Protein AF-S8FF23-F1 (afdb_monomer)

Secondary structure (DSSP, 8-state):
---------------------------PPPEEEEEEEEEEETTEEEEEETT-TT-EEEESS--GGGTT-SEEEEEEE--TT--TTSSEEEEEE-TT-EEPPEEPB-S----GGGEE--EEEE--EEETTEEE-SEEEEGGGEEEEEEEE--S---EEEEEEEEEETTEEEEEEEEES--S----S-EEEEEETTHHHHTTSS-GGG---BTTEEEEEEEEEE--TT-S--EEEEEEEEEE----

Sequence (244 aa):
MRKMNFLMFTAVLAAAFVFTSCLKSDNSPSEYVSLVTVEHGMMGVMFIPDESPKQVLIPTNATSTFDAAKRALIYYTIPEGQDVKATQIKIALTANSGVLKMSEISNRKDTIADYTNAFSGFVNYNVGFFQFPAVNVVRDYYLNVGYGYTADKVGKVAMIPDRISNDTIYLDLLLKKEGTSRSSGPILNCYDLRSMATNGLLDLSQLQPSHDSICVTVSMKVSEYGDSNVKLQSKTAKFHSLFR

Nearest PDB structures (foldseek):
  3nqi-assembly2_B  TM=7.091E-01  e=1.515E-11  Bacteroides fragilis NCTC 9343
  5bmt-assembly2_B  TM=6.182E-01  e=3.688E-07  Parabacteroides merdae ATCC 43184
  3qwn-assembly16_G  TM=5.596E-01  e=1.940E-04  Bacteroides caccae ATCC 43185
  7qo6-assembly1_H  TM=4.548E-01  e=3.607E+00  Saccharomyces cerevisiae

Solvent-accessible surface area (backbone atoms only — not comparable to full-atom values): 14327 Å² total; per-residue (Å²): 134,90,85,84,88,80,85,85,74,84,91,74,88,77,86,69,82,79,77,79,84,69,96,64,97,64,100,63,77,68,77,45,76,43,52,26,43,43,43,82,54,100,88,42,69,34,34,30,32,69,94,42,73,76,32,37,38,36,59,77,57,94,56,77,88,48,78,84,38,60,29,30,42,41,28,30,30,64,65,85,97,63,63,90,82,45,53,62,38,63,28,39,72,44,91,81,38,46,71,49,69,75,46,63,78,44,80,73,71,79,59,64,87,47,48,49,48,20,25,71,39,78,30,63,46,68,59,89,93,45,74,42,62,27,48,38,51,45,81,94,48,30,35,38,40,15,27,36,45,57,36,61,31,47,52,49,71,44,34,32,74,73,50,76,56,54,30,31,42,34,33,38,48,43,38,28,63,72,34,84,44,62,61,94,58,80,42,78,46,35,32,56,57,62,53,34,52,80,68,68,62,45,75,68,83,68,54,48,59,57,91,55,22,38,35,40,33,44,30,35,43,26,18,60,62,92,52,85,70,67,41,84,47,72,48,72,21,74,31,75,50,78,87,120

pLDDT: mean 78.22, std 18.81, range [26.39, 96.75]

Foldseek 3Di:
DDDDDDDPDDPDDDPDPPPPPPDDDDPDFDKDKFKWFWDQDPLGIWTQGQVHNQAIEAEPDDDVQCNPAGIKIWIWGFDPPDDPPDSYGYIHTDPPIHGADADDADADPPPVVQWDLFWQFQDFDDDPPDTHGQWEQGPQRKIKHKTFGQDQAFDGKYKYWDDDDAQETEIEIITGRHGRHHDPDIDIHIHRPVVCVVVVRDDCVPYHHDPQKHKYKYKGWHDHVPDPPTDIDIDIYMDNHPPD

Mean predicted aligned error: 10.69 Å

Structure (mmCIF, N/CA/C/O backbone):
data_AF-S8FF23-F1
#
_entry.id   AF-S8FF23-F1
#
loop_
_atom_site.group_PDB
_atom_site.id
_atom_site.type_symbol
_atom_site.label_atom_id
_atom_site.label_alt_id
_atom_site.label_comp_id
_atom_site.label_asym_id
_atom_site.label_entity_id
_atom_site.label_seq_id
_atom_site.pdbx_PDB_ins_code
_atom_site.Cartn_x
_atom_site.Cartn_y
_atom_site.Cartn_z
_atom_site.occupancy
_atom_site.B_iso_or_equiv
_atom_site.auth_seq_id
_atom_site.auth_comp_id
_atom_site.auth_asym_id
_atom_site.auth_atom_id
_atom_site.pdbx_PDB_model_num
ATOM 1 N N . MET A 1 1 ? 35.779 -13.201 44.637 1.00 41.88 1 MET A N 1
ATOM 2 C CA . MET A 1 1 ? 35.209 -12.300 43.611 1.00 41.88 1 MET A CA 1
ATOM 3 C C . MET A 1 1 ? 33.734 -12.664 43.430 1.00 41.88 1 MET A C 1
ATOM 5 O O . MET A 1 1 ? 33.441 -13.813 43.134 1.00 41.88 1 MET A O 1
ATOM 9 N N . ARG A 1 2 ? 32.830 -11.736 43.787 1.00 29.53 2 ARG A N 1
ATOM 10 C CA . ARG A 1 2 ? 31.347 -11.846 43.799 1.00 29.53 2 ARG A CA 1
ATOM 11 C C . ARG A 1 2 ? 30.814 -12.108 42.374 1.00 29.53 2 ARG A C 1
ATOM 13 O O . ARG A 1 2 ? 31.328 -11.503 41.448 1.00 29.53 2 ARG A O 1
ATOM 20 N N . LYS A 1 3 ? 29.979 -13.125 42.123 1.00 28.84 3 LYS A N 1
ATOM 21 C CA . LYS A 1 3 ? 28.496 -13.194 42.211 1.00 28.84 3 LYS A CA 1
ATOM 22 C C . LYS A 1 3 ? 27.705 -12.168 41.358 1.00 28.84 3 LYS A C 1
ATOM 24 O O . LYS A 1 3 ? 27.570 -11.025 41.769 1.00 28.84 3 LYS A O 1
ATOM 29 N N . MET A 1 4 ? 27.044 -12.720 40.325 1.00 26.39 4 MET A N 1
ATOM 30 C CA . MET A 1 4 ? 25.596 -12.648 40.007 1.00 26.39 4 MET A CA 1
ATOM 31 C C . MET A 1 4 ? 25.096 -11.766 38.834 1.00 26.39 4 MET A C 1
ATOM 33 O O . MET A 1 4 ? 25.135 -10.547 38.901 1.00 26.39 4 MET A O 1
ATOM 37 N N . ASN A 1 5 ? 24.562 -12.484 37.829 1.00 35.44 5 ASN A N 1
ATOM 38 C CA . ASN A 1 5 ? 23.383 -12.306 36.955 1.00 35.44 5 ASN A CA 1
ATOM 39 C C . ASN A 1 5 ? 22.999 -10.920 36.405 1.00 35.44 5 ASN A C 1
ATOM 41 O O . ASN A 1 5 ? 22.692 -10.031 37.187 1.00 35.44 5 ASN A O 1
ATOM 45 N N . PHE A 1 6 ? 22.729 -10.841 35.091 1.00 27.27 6 PHE A N 1
ATOM 46 C CA . PHE A 1 6 ? 21.484 -10.221 34.606 1.00 27.27 6 PHE A CA 1
ATOM 47 C C . PHE A 1 6 ? 21.104 -10.662 33.179 1.00 27.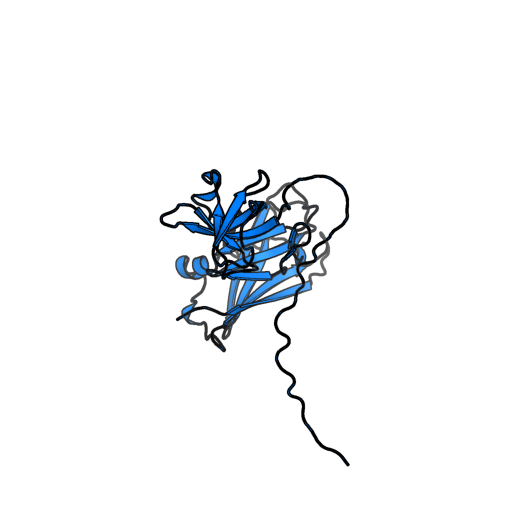27 6 PHE A C 1
ATOM 49 O O . PHE A 1 6 ? 21.896 -10.564 32.246 1.00 27.27 6 PHE A O 1
ATOM 56 N N . LEU A 1 7 ? 19.866 -11.148 33.041 1.00 33.34 7 LEU A N 1
ATOM 57 C CA . LEU A 1 7 ? 19.137 -11.308 31.784 1.00 33.34 7 LEU A CA 1
ATOM 58 C C . LEU A 1 7 ? 19.069 -9.968 31.040 1.00 33.34 7 LEU A C 1
ATOM 60 O O . LEU A 1 7 ? 18.628 -8.983 31.627 1.00 33.34 7 LEU A O 1
ATOM 64 N N . MET A 1 8 ? 19.372 -9.938 29.741 1.00 28.91 8 MET A N 1
ATOM 65 C CA . MET A 1 8 ? 18.933 -8.831 28.889 1.00 28.91 8 MET A CA 1
ATOM 66 C C . MET A 1 8 ? 17.651 -9.251 28.170 1.00 28.91 8 MET A C 1
ATOM 68 O O . MET A 1 8 ? 17.656 -9.866 27.107 1.00 28.91 8 MET A O 1
ATOM 72 N N . PHE A 1 9 ? 16.544 -8.975 28.855 1.00 30.09 9 PHE A N 1
ATOM 73 C CA . PHE A 1 9 ? 15.197 -8.953 28.309 1.00 30.09 9 PHE A CA 1
ATOM 74 C C . PHE A 1 9 ? 15.120 -8.013 27.092 1.00 30.09 9 PHE A C 1
ATOM 76 O O . PHE A 1 9 ? 15.678 -6.919 27.101 1.00 30.09 9 PHE A O 1
ATOM 83 N N . THR A 1 10 ? 14.391 -8.463 26.071 1.00 34.53 10 THR A N 1
ATOM 84 C CA . THR A 1 10 ? 13.516 -7.679 25.182 1.00 34.53 10 THR A CA 1
ATOM 85 C C . THR A 1 10 ? 13.547 -6.149 25.342 1.00 34.53 10 THR A C 1
ATOM 87 O O . THR A 1 10 ? 12.974 -5.614 26.288 1.00 34.53 10 THR A O 1
ATOM 90 N N . ALA A 1 11 ? 14.071 -5.446 24.337 1.00 31.70 11 ALA A N 1
ATOM 91 C CA . ALA A 1 11 ? 13.747 -4.044 24.063 1.00 31.70 11 ALA A CA 1
ATOM 92 C C . ALA A 1 11 ? 12.970 -3.958 22.738 1.00 31.70 11 ALA A C 1
ATOM 94 O O . ALA A 1 11 ? 13.441 -3.439 21.731 1.00 31.70 11 ALA A O 1
ATOM 95 N N . VAL A 1 12 ? 11.773 -4.544 22.743 1.00 38.81 12 VAL A N 1
ATOM 96 C CA . VAL A 1 12 ? 10.686 -4.187 21.827 1.00 38.81 12 VAL A CA 1
ATOM 97 C C . VAL A 1 12 ? 9.786 -3.233 22.611 1.00 38.81 12 VAL A C 1
ATOM 99 O O . VAL A 1 12 ? 9.515 -3.488 23.780 1.00 38.81 12 VAL A O 1
ATOM 102 N N . LEU A 1 13 ? 9.305 -2.181 21.944 1.00 35.38 13 LEU A N 1
ATOM 103 C CA . LEU A 1 13 ? 8.346 -1.179 22.427 1.00 35.38 13 LEU A CA 1
ATOM 104 C C . LEU A 1 13 ? 8.902 -0.062 23.334 1.00 35.38 13 LEU A C 1
ATOM 106 O O . LEU A 1 13 ? 8.840 -0.127 24.554 1.00 35.38 13 LEU A O 1
ATOM 110 N N . ALA A 1 14 ? 9.328 1.029 22.694 1.00 32.88 14 ALA A N 1
ATOM 111 C CA . ALA A 1 14 ? 9.048 2.401 23.132 1.00 32.88 14 ALA A CA 1
ATOM 112 C C . ALA A 1 14 ? 9.405 3.379 21.998 1.00 32.88 14 ALA A C 1
ATOM 114 O O . ALA A 1 14 ? 10.284 4.226 22.140 1.00 32.88 14 ALA A O 1
ATOM 115 N N . ALA A 1 15 ? 8.727 3.274 20.849 1.00 36.38 15 ALA A N 1
ATOM 116 C CA . ALA A 1 15 ? 8.541 4.467 20.029 1.00 36.38 15 ALA A CA 1
ATOM 117 C C . ALA A 1 15 ? 7.560 5.338 20.817 1.00 36.38 15 ALA A C 1
ATOM 119 O O . ALA A 1 15 ? 6.356 5.090 20.842 1.00 36.38 15 ALA A O 1
ATOM 120 N N . ALA A 1 16 ? 8.132 6.241 21.606 1.00 34.62 16 ALA A N 1
ATOM 121 C CA . ALA A 1 16 ? 7.412 7.194 22.413 1.00 34.62 16 ALA A CA 1
ATOM 122 C C . ALA A 1 16 ? 6.439 7.963 21.517 1.00 34.62 16 ALA A C 1
ATOM 124 O O . ALA A 1 16 ? 6.849 8.648 20.581 1.00 34.62 16 ALA A O 1
ATOM 125 N N . PHE A 1 17 ? 5.151 7.865 21.834 1.00 41.44 17 PHE A N 1
ATOM 126 C CA . PHE A 1 17 ? 4.210 8.931 21.544 1.00 41.44 17 PHE A CA 1
ATOM 127 C C . PHE A 1 17 ? 4.802 10.203 22.156 1.00 41.44 17 PHE A C 1
ATOM 129 O O . PHE A 1 17 ? 4.826 10.364 23.378 1.00 41.44 17 PHE A O 1
ATOM 136 N N . VAL A 1 18 ? 5.379 11.065 21.321 1.00 34.84 18 VAL A N 1
ATOM 137 C CA . VAL A 1 18 ? 5.856 12.372 21.759 1.00 34.84 18 VAL A CA 1
ATOM 138 C C . VAL A 1 18 ? 4.610 13.217 21.988 1.00 34.84 18 VAL A C 1
ATOM 140 O O . VAL A 1 18 ? 4.055 13.800 21.062 1.00 34.84 18 VAL A O 1
ATOM 143 N N . PHE A 1 19 ? 4.149 13.255 23.237 1.00 43.50 19 PHE A N 1
ATOM 144 C CA . PHE A 1 19 ? 3.268 14.310 23.712 1.00 43.50 19 PHE A CA 1
ATOM 145 C C . PHE A 1 19 ? 4.050 15.620 23.627 1.00 43.50 19 PHE A C 1
ATOM 147 O O . PHE A 1 19 ? 4.887 15.910 24.483 1.00 43.50 19 PHE A O 1
ATOM 154 N N . THR A 1 20 ? 3.809 16.424 22.593 1.00 36.91 20 THR A N 1
ATOM 155 C CA . THR A 1 20 ? 4.241 17.821 22.617 1.00 36.91 20 THR A CA 1
ATOM 156 C C . THR A 1 20 ? 3.265 18.597 23.491 1.00 36.91 20 THR A C 1
ATOM 158 O O . THR A 1 20 ? 2.337 19.241 23.007 1.00 36.91 20 THR A O 1
ATOM 161 N N . SER A 1 21 ? 3.480 18.537 24.802 1.00 33.69 21 SER A N 1
ATOM 162 C CA . SER A 1 21 ? 2.956 19.532 25.732 1.00 33.69 21 SER A CA 1
ATOM 163 C C . SER A 1 21 ? 3.715 20.842 25.511 1.00 33.69 21 SER A C 1
ATOM 165 O O . SER A 1 21 ? 4.635 21.173 26.256 1.00 33.69 21 SER A O 1
ATOM 167 N N . CYS A 1 22 ? 3.351 21.597 24.478 1.00 41.25 22 CYS A N 1
ATOM 168 C CA . CYS A 1 22 ? 3.622 23.028 24.452 1.00 41.25 22 CYS A CA 1
ATOM 169 C C . CYS A 1 22 ? 2.368 23.733 24.960 1.00 41.25 22 CYS A C 1
ATOM 171 O O . CYS A 1 22 ? 1.377 23.845 24.249 1.00 41.25 22 CYS A O 1
ATOM 173 N N . LEU A 1 23 ? 2.437 24.181 26.217 1.00 39.50 23 LEU A N 1
ATOM 174 C CA . LEU A 1 23 ? 1.524 25.129 26.850 1.00 39.50 23 LEU A CA 1
ATOM 175 C C . LEU A 1 23 ? 1.278 26.336 25.928 1.00 39.50 23 LEU A C 1
ATOM 177 O O . LEU A 1 23 ? 2.013 27.322 25.955 1.00 39.50 23 LEU A O 1
ATOM 181 N N . LYS A 1 24 ? 0.222 26.262 25.124 1.00 36.34 24 LYS A N 1
ATOM 182 C CA . LYS A 1 24 ? -0.505 27.414 24.606 1.00 36.34 24 LYS A CA 1
ATOM 183 C C . LYS A 1 24 ? -1.982 27.072 24.682 1.00 36.34 24 LYS A C 1
ATOM 185 O O . LYS A 1 24 ? -2.423 26.048 24.175 1.00 36.34 24 LYS A O 1
ATOM 190 N N . SER A 1 25 ? -2.688 27.906 25.429 1.00 43.97 25 SER A N 1
ATOM 191 C CA . SER A 1 25 ? -4.122 27.863 25.647 1.00 43.97 25 SER A CA 1
ATOM 192 C C . SER A 1 25 ? -4.863 27.845 24.315 1.00 43.97 25 SER A C 1
ATOM 194 O O . SER A 1 25 ? -4.882 28.869 23.649 1.00 43.97 25 SER A O 1
ATOM 196 N N . ASP A 1 26 ? -5.456 26.708 23.974 1.00 40.09 26 ASP A N 1
ATOM 197 C CA . ASP A 1 26 ? -6.642 26.586 23.129 1.00 40.09 26 ASP A CA 1
ATOM 198 C C . ASP A 1 26 ? -7.233 25.199 23.426 1.00 40.09 26 ASP A C 1
ATOM 200 O O . ASP A 1 26 ? -6.615 24.180 23.121 1.00 40.09 26 ASP A O 1
ATOM 204 N N . ASN A 1 27 ? -8.400 25.151 24.082 1.00 46.97 27 ASN A N 1
ATOM 205 C CA . ASN A 1 27 ? -9.143 23.932 24.454 1.00 46.97 27 ASN A CA 1
ATOM 206 C C . ASN A 1 27 ? -9.714 23.206 23.215 1.00 46.97 27 ASN A C 1
ATOM 208 O O . ASN A 1 27 ? -10.911 22.935 23.127 1.00 46.97 27 ASN A O 1
ATOM 212 N N . SER A 1 28 ? -8.876 22.933 22.220 1.00 52.44 28 SER A N 1
ATOM 213 C CA . SER A 1 28 ? -9.237 22.121 21.065 1.00 52.44 28 SER A CA 1
ATOM 214 C C . SER A 1 28 ? -8.816 20.671 21.322 1.00 52.44 28 SER A C 1
ATOM 216 O O . SER A 1 28 ? -7.708 20.439 21.815 1.00 52.44 28 SER A O 1
ATOM 218 N N . PRO A 1 29 ? -9.682 19.681 21.039 1.00 62.22 29 PRO A N 1
ATOM 219 C CA . PRO A 1 29 ? -9.306 18.278 21.158 1.00 62.22 29 PRO A CA 1
ATOM 220 C C . PRO A 1 29 ? -8.067 17.997 20.304 1.00 62.22 29 PRO A C 1
ATOM 222 O O . PRO A 1 29 ? -7.974 18.487 19.178 1.00 62.22 29 PRO A O 1
ATOM 225 N N . SER A 1 30 ? -7.129 17.198 20.816 1.00 77.25 30 SER A N 1
ATOM 226 C CA . SER A 1 30 ? -5.964 16.781 20.032 1.00 77.25 30 SER A CA 1
ATOM 227 C C . SER A 1 30 ? -6.417 16.082 18.745 1.00 77.25 30 SER A C 1
ATOM 229 O O . SER A 1 30 ? -7.224 15.150 18.794 1.00 77.25 30 SER A O 1
ATOM 231 N N . GLU A 1 31 ? -5.914 16.551 17.601 1.00 86.12 31 GLU A N 1
ATOM 232 C CA . GLU A 1 31 ? -6.141 15.921 16.301 1.00 86.12 31 GLU A CA 1
ATOM 233 C C . GLU A 1 31 ? -5.051 14.875 16.036 1.00 86.12 31 GLU A C 1
ATOM 235 O O . GLU A 1 31 ? -3.859 15.109 16.246 1.00 86.12 31 GLU A O 1
ATOM 240 N N . TYR A 1 32 ? -5.484 13.711 15.574 1.00 87.81 32 TYR A N 1
ATOM 241 C CA . TYR A 1 32 ? -4.668 12.563 15.216 1.00 87.81 32 TYR A CA 1
ATOM 242 C C . TYR A 1 32 ? -4.802 12.290 13.724 1.00 87.81 32 TYR A C 1
ATOM 244 O O . TYR A 1 32 ? -5.797 12.660 13.099 1.00 87.81 32 TYR A O 1
ATOM 252 N N . VAL A 1 33 ? -3.806 11.612 13.158 1.00 89.81 33 VAL A N 1
ATOM 253 C CA . VAL A 1 33 ? -3.803 11.220 11.753 1.00 89.81 33 VAL A CA 1
ATOM 254 C C . VAL A 1 33 ? -3.297 9.797 11.600 1.00 89.81 33 VAL A C 1
ATOM 256 O O . VAL A 1 33 ? -2.277 9.440 12.185 1.00 89.81 33 VAL A O 1
ATOM 259 N N . SER A 1 34 ? -3.996 9.009 10.787 1.00 89.50 34 SER A N 1
ATOM 260 C CA . SER A 1 34 ? -3.652 7.607 10.553 1.00 89.50 34 SER A CA 1
ATOM 261 C C . SER A 1 34 ? -3.920 7.204 9.111 1.00 89.50 34 SER A C 1
ATOM 263 O O . SER A 1 34 ? -4.937 7.575 8.513 1.00 89.50 34 SER A O 1
ATOM 265 N N . LEU A 1 35 ? -3.021 6.383 8.568 1.00 91.06 35 LEU A N 1
ATOM 266 C CA . LEU A 1 35 ? -3.328 5.552 7.410 1.00 91.06 35 LEU A CA 1
ATOM 267 C C . LEU A 1 35 ? -4.071 4.319 7.901 1.00 91.06 35 LEU A C 1
ATOM 269 O O . LEU A 1 35 ? -3.618 3.640 8.822 1.00 91.06 35 LEU A O 1
ATOM 273 N N . VAL A 1 36 ? -5.223 4.046 7.297 1.00 93.19 36 VAL A N 1
ATOM 274 C CA . VAL A 1 36 ? -6.137 3.026 7.806 1.00 93.19 36 VAL A CA 1
ATOM 275 C C . VAL A 1 36 ? -6.603 2.075 6.718 1.00 93.19 36 VAL A C 1
ATOM 277 O O . VAL A 1 36 ? -6.807 2.451 5.557 1.00 93.19 36 VAL A O 1
ATOM 280 N N . THR A 1 37 ? -6.830 0.833 7.132 1.00 95.06 37 THR A N 1
ATOM 281 C CA . THR A 1 37 ? -7.697 -0.100 6.411 1.00 95.06 37 THR A CA 1
ATOM 282 C C . THR A 1 37 ? -9.141 0.202 6.775 1.00 95.06 37 THR A C 1
ATOM 284 O O . THR A 1 37 ? -9.454 0.384 7.952 1.00 95.06 37 THR A O 1
ATOM 287 N N . VAL A 1 38 ? -10.000 0.287 5.764 1.00 95.94 38 VAL A N 1
ATOM 288 C CA . VAL A 1 38 ? -11.434 0.532 5.931 1.00 95.94 38 VAL A CA 1
ATOM 289 C C . VAL A 1 38 ? -12.145 -0.816 5.938 1.00 95.94 38 VAL A C 1
ATOM 291 O O . VAL A 1 38 ? -12.043 -1.581 4.981 1.00 95.94 38 VAL A O 1
ATOM 294 N N . GLU A 1 39 ? -12.846 -1.100 7.026 1.00 93.94 39 GLU A N 1
ATOM 295 C CA . GLU A 1 39 ? -13.596 -2.334 7.244 1.00 93.94 39 GLU A CA 1
ATOM 296 C C . GLU A 1 39 ? -15.084 -2.016 7.376 1.00 93.94 39 GLU A C 1
ATOM 298 O O . GLU A 1 39 ? -15.468 -0.946 7.850 1.00 93.94 39 GLU A O 1
ATOM 303 N N . HIS A 1 40 ? -15.929 -2.971 6.996 1.00 90.62 40 HIS A N 1
ATOM 304 C CA . HIS A 1 40 ? -17.380 -2.835 7.076 1.00 90.62 40 HIS A CA 1
ATOM 305 C C . HIS A 1 40 ? -17.923 -3.888 8.035 1.00 90.62 40 HIS A C 1
ATOM 307 O O . HIS A 1 40 ? -17.870 -5.087 7.761 1.00 90.62 40 HIS A O 1
ATOM 313 N N . GLY A 1 41 ? -18.411 -3.437 9.188 1.00 78.12 41 GLY A N 1
ATOM 314 C CA . GLY A 1 41 ? -19.022 -4.292 10.198 1.00 78.12 41 GLY A CA 1
ATOM 315 C C . GLY A 1 41 ? -20.527 -4.082 10.299 1.00 78.12 41 GLY A C 1
ATOM 316 O O . GLY A 1 41 ? -21.115 -3.236 9.629 1.00 78.12 41 GLY A O 1
ATOM 317 N N . MET A 1 42 ? -21.155 -4.805 11.227 1.00 76.06 42 MET A N 1
ATOM 318 C CA . MET A 1 42 ? -22.579 -4.624 11.543 1.00 76.06 42 MET A CA 1
ATOM 319 C C . MET A 1 42 ? -22.918 -3.206 12.029 1.00 76.06 42 MET A C 1
ATOM 321 O O . MET A 1 42 ? -24.062 -2.783 11.923 1.00 76.06 42 MET A O 1
ATOM 325 N N . MET A 1 43 ? -21.931 -2.476 12.560 1.00 75.25 43 MET A N 1
ATOM 326 C CA . MET A 1 43 ? -22.082 -1.094 13.030 1.00 75.25 43 MET A CA 1
ATOM 327 C C . MET A 1 43 ? -21.708 -0.046 11.968 1.00 75.25 43 MET A C 1
ATOM 329 O O . MET A 1 43 ? -21.612 1.134 12.292 1.00 75.25 43 MET A O 1
ATOM 333 N N . GLY A 1 44 ? -21.492 -0.463 10.716 1.00 88.00 44 GLY A N 1
ATOM 334 C CA . GLY A 1 44 ? -21.056 0.406 9.625 1.00 88.00 44 GLY A CA 1
ATOM 335 C C . GLY A 1 44 ? -19.540 0.409 9.426 1.00 88.00 44 GLY A C 1
ATOM 336 O O . GLY A 1 44 ? -18.856 -0.578 9.717 1.00 88.00 44 GLY A O 1
ATOM 337 N N . VAL A 1 45 ? -19.032 1.514 8.881 1.00 95.19 45 VAL A N 1
ATOM 338 C CA . VAL A 1 45 ? -17.611 1.705 8.567 1.00 95.19 45 VAL A CA 1
ATOM 339 C C . VAL A 1 45 ? -16.779 1.766 9.849 1.00 95.19 45 VAL A C 1
ATOM 341 O O . VAL A 1 45 ? -17.108 2.492 10.785 1.00 95.19 45 VAL A O 1
ATOM 344 N N . MET A 1 46 ? -15.669 1.035 9.872 1.00 95.75 46 MET A N 1
ATOM 345 C CA . MET A 1 46 ? -14.658 1.057 10.929 1.00 95.75 46 MET A CA 1
ATOM 346 C C . MET A 1 46 ? -13.270 1.210 10.312 1.00 95.75 46 MET A C 1
ATOM 348 O O . MET A 1 46 ? -13.040 0.821 9.165 1.00 95.75 46 MET A O 1
ATOM 352 N N . PHE A 1 47 ? -12.324 1.737 11.085 1.00 96.06 47 PHE A N 1
ATOM 353 C CA . PHE A 1 47 ? -10.958 1.952 10.619 1.00 96.06 47 PHE A CA 1
ATOM 354 C C . PHE A 1 47 ? -9.952 1.178 11.459 1.00 96.06 47 PHE A C 1
ATOM 356 O O . PHE A 1 47 ? -10.019 1.181 12.685 1.00 96.06 47 PHE A O 1
ATOM 363 N N . ILE A 1 48 ? -8.988 0.543 10.801 1.00 94.38 48 ILE A N 1
ATOM 364 C CA . ILE A 1 48 ? -7.883 -0.161 11.453 1.00 94.38 48 ILE A CA 1
ATOM 365 C C . ILE A 1 48 ? -6.583 0.564 11.099 1.00 94.38 48 ILE A C 1
ATOM 367 O O . ILE A 1 48 ? -6.176 0.497 9.934 1.00 94.38 48 ILE A O 1
ATOM 371 N N . PRO A 1 49 ? -5.942 1.258 12.057 1.00 91.75 49 PRO A N 1
ATOM 372 C CA . PRO A 1 49 ? -4.687 1.968 11.825 1.00 91.75 49 PRO A CA 1
ATOM 373 C C . PRO A 1 49 ? -3.536 1.027 11.490 1.00 91.75 49 PRO A C 1
ATOM 375 O O . PRO A 1 49 ? -3.353 -0.004 12.141 1.00 91.75 49 PRO A O 1
ATOM 378 N N . ASP A 1 50 ? -2.722 1.409 10.507 1.00 87.50 50 ASP A N 1
ATOM 379 C CA . ASP A 1 50 ? -1.553 0.636 10.082 1.00 87.50 50 ASP A CA 1
ATOM 380 C C . ASP A 1 50 ? -0.512 0.509 11.205 1.00 87.50 50 ASP A C 1
ATOM 382 O O . ASP A 1 50 ? 0.106 -0.541 11.382 1.00 87.50 50 ASP A O 1
ATOM 386 N N . GLU A 1 51 ? -0.328 1.575 11.983 1.00 84.12 51 GLU A N 1
ATOM 387 C CA . GLU A 1 51 ? 0.598 1.650 13.113 1.00 84.12 51 GLU A CA 1
ATOM 388 C C . GLU A 1 51 ? 0.104 0.900 14.357 1.00 84.12 51 GLU A C 1
ATOM 390 O O . GLU A 1 51 ? 0.889 0.597 15.255 1.00 84.12 51 GLU A O 1
ATOM 395 N N . SER A 1 52 ? -1.196 0.604 14.429 1.00 86.81 52 SER A N 1
ATOM 396 C CA . SER A 1 52 ? -1.840 -0.045 15.575 1.00 86.81 52 SER A CA 1
ATOM 397 C C . SER A 1 52 ? -2.912 -1.040 15.114 1.00 86.81 52 SER A C 1
ATOM 399 O O . SER A 1 52 ? -4.088 -0.877 15.432 1.00 86.81 52 SER A O 1
ATOM 401 N N . PRO A 1 53 ? -2.528 -2.140 14.433 1.00 84.81 53 PRO A N 1
ATOM 402 C CA . PRO A 1 53 ? -3.468 -3.051 13.764 1.00 84.81 53 PRO A CA 1
ATOM 403 C C . PRO A 1 53 ? -4.362 -3.865 14.716 1.00 84.81 53 PRO A C 1
ATOM 405 O O . PRO A 1 53 ? -5.230 -4.613 14.268 1.00 84.81 53 PRO A O 1
ATOM 408 N N . LYS A 1 54 ? -4.130 -3.759 16.030 1.00 88.19 54 LYS A N 1
ATOM 409 C CA . LYS A 1 54 ? -4.961 -4.357 17.089 1.00 88.19 54 LYS A CA 1
ATOM 410 C C . LYS A 1 54 ? -6.050 -3.411 17.602 1.00 88.19 54 LYS A C 1
ATOM 412 O O . LYS A 1 54 ? -6.888 -3.845 18.389 1.00 88.19 54 LYS A O 1
ATOM 417 N N . GLN A 1 55 ? -6.007 -2.141 17.210 1.00 90.75 55 GLN A N 1
ATOM 418 C CA . GLN A 1 55 ? -7.020 -1.150 17.541 1.00 90.75 55 GLN A CA 1
ATOM 419 C C . GLN A 1 55 ? -8.010 -1.006 16.385 1.00 90.75 55 GLN A C 1
ATOM 421 O O . GLN A 1 55 ? -7.645 -1.105 15.214 1.00 90.75 55 GLN A O 1
ATOM 426 N N . VAL A 1 56 ? -9.265 -0.749 16.733 1.00 94.81 56 VAL A N 1
ATOM 427 C CA . VAL A 1 56 ? -10.347 -0.432 15.806 1.00 94.81 56 VAL A CA 1
ATOM 428 C C . VAL A 1 56 ? -10.893 0.937 16.184 1.00 94.81 56 VAL A C 1
ATOM 430 O O . VAL A 1 56 ? -11.336 1.154 17.312 1.00 94.81 56 VAL A O 1
ATOM 433 N N . LEU A 1 57 ? -10.865 1.866 15.239 1.00 95.19 57 LEU A N 1
ATOM 434 C CA . LEU A 1 57 ? -11.428 3.195 15.402 1.00 95.19 57 LEU A CA 1
ATOM 435 C C . LEU A 1 57 ? -12.854 3.205 14.854 1.00 95.19 57 LEU A C 1
ATOM 437 O O . LEU A 1 57 ? -13.094 2.857 13.695 1.00 95.19 57 LEU A O 1
ATOM 441 N N . ILE A 1 58 ? -13.797 3.596 15.706 1.00 95.44 58 ILE A N 1
ATOM 442 C CA . ILE A 1 58 ? -15.229 3.595 15.417 1.00 95.44 58 ILE A CA 1
ATOM 443 C C . ILE A 1 58 ? -15.679 5.050 15.238 1.00 95.44 58 ILE A C 1
ATOM 445 O O . ILE A 1 58 ? -15.720 5.795 16.222 1.00 95.44 58 ILE A O 1
ATOM 449 N N . PRO A 1 59 ? -16.002 5.486 14.013 1.00 95.25 59 PRO A N 1
ATOM 450 C CA . PRO A 1 59 ? -16.476 6.841 13.772 1.00 95.25 59 PRO A CA 1
ATOM 451 C C . PRO A 1 59 ? -17.835 7.083 14.438 1.00 95.25 59 PRO A C 1
ATOM 453 O O . PRO A 1 59 ? -18.722 6.232 14.416 1.00 95.25 59 PRO A O 1
ATOM 456 N N . THR A 1 60 ? -18.000 8.258 15.045 1.00 93.69 60 THR A N 1
ATOM 457 C CA . THR A 1 60 ? -19.265 8.706 15.657 1.00 93.69 60 THR A CA 1
ATOM 458 C C . THR A 1 60 ? -20.072 9.628 14.747 1.00 93.69 60 THR A C 1
ATOM 460 O O . THR A 1 60 ? -21.256 9.852 14.991 1.00 93.69 60 THR A O 1
ATOM 463 N N . ASN A 1 61 ? -19.440 10.165 13.704 1.00 92.75 61 ASN A N 1
ATOM 464 C CA . ASN A 1 61 ? -20.041 11.011 12.680 1.00 92.75 61 ASN A CA 1
ATOM 465 C C . ASN A 1 61 ? -20.138 10.285 11.325 1.00 92.75 61 ASN A C 1
ATOM 467 O O . ASN A 1 61 ? -19.686 9.154 11.178 1.00 92.75 61 ASN A O 1
ATOM 471 N N . ALA A 1 62 ? -20.786 10.921 10.344 1.00 87.94 62 ALA A N 1
ATOM 472 C CA . ALA A 1 62 ? -21.123 10.303 9.061 1.00 87.94 62 ALA A CA 1
ATOM 473 C C . ALA A 1 62 ? -19.894 9.817 8.268 1.00 87.94 62 ALA A C 1
ATOM 475 O O . ALA A 1 62 ? -18.899 10.529 8.145 1.00 87.94 62 ALA A O 1
ATOM 476 N N . THR A 1 63 ? -20.016 8.634 7.656 1.00 91.88 63 THR A N 1
ATOM 477 C CA . THR A 1 63 ? -18.923 7.941 6.952 1.00 91.88 63 THR A CA 1
ATOM 478 C C . THR A 1 63 ? -19.199 7.648 5.482 1.00 91.88 63 THR A C 1
ATOM 480 O O . THR A 1 63 ? -18.407 6.944 4.874 1.00 91.88 63 THR A O 1
ATOM 483 N N . SER A 1 64 ? -20.280 8.175 4.895 1.00 90.31 64 SER A N 1
ATOM 484 C CA . SER A 1 64 ? -20.732 7.803 3.536 1.00 90.31 64 SER A CA 1
ATOM 485 C C . SER A 1 64 ? -19.646 7.864 2.446 1.00 90.31 64 SER A C 1
ATOM 487 O O . SER A 1 64 ? -19.620 7.044 1.533 1.00 90.31 64 SER A O 1
ATOM 489 N N . THR A 1 65 ? -18.682 8.782 2.566 1.00 92.69 65 THR A N 1
ATOM 490 C CA . THR A 1 65 ? -17.518 8.884 1.667 1.00 92.69 65 THR A CA 1
ATOM 491 C C . THR A 1 65 ? -16.642 7.620 1.652 1.00 92.69 65 THR A C 1
ATOM 493 O O . THR A 1 65 ? -15.892 7.407 0.702 1.00 92.69 65 THR A O 1
ATOM 496 N N . PHE A 1 66 ? -16.722 6.778 2.684 1.00 94.75 66 PHE A N 1
ATOM 497 C CA . PHE A 1 66 ? -15.876 5.606 2.904 1.00 94.75 66 PHE A CA 1
ATOM 498 C C . PHE A 1 66 ? -16.577 4.264 2.632 1.00 94.75 66 PHE A C 1
ATOM 500 O O . PHE A 1 66 ? -15.901 3.243 2.677 1.00 94.75 66 PHE A O 1
ATOM 507 N N . ASP A 1 67 ? -17.868 4.242 2.281 1.00 91.38 67 ASP A N 1
ATOM 508 C CA . ASP A 1 67 ? -18.674 3.004 2.162 1.00 91.38 67 ASP A CA 1
ATOM 509 C C . ASP A 1 67 ? -18.181 2.015 1.082 1.00 91.38 67 ASP A C 1
ATOM 511 O O . ASP A 1 67 ? -18.511 0.832 1.093 1.00 91.38 67 ASP A O 1
ATOM 515 N N . ALA A 1 68 ? -17.397 2.494 0.115 1.00 91.38 68 ALA A N 1
ATOM 516 C CA . ALA A 1 68 ? -16.749 1.663 -0.907 1.00 91.38 68 ALA A CA 1
ATOM 517 C C . ALA A 1 68 ? -15.214 1.717 -0.824 1.00 91.38 68 ALA A C 1
ATOM 519 O O . ALA A 1 68 ? -14.510 1.205 -1.700 1.00 91.38 68 ALA A O 1
ATOM 520 N N . ALA A 1 69 ? -14.675 2.383 0.198 1.00 94.06 69 ALA A N 1
ATOM 521 C CA . ALA A 1 69 ? -13.245 2.534 0.368 1.00 94.06 69 ALA A CA 1
ATOM 522 C C . ALA A 1 69 ? -12.640 1.254 0.948 1.00 94.06 69 ALA A C 1
ATOM 524 O O . ALA A 1 69 ? -13.213 0.601 1.811 1.00 94.06 69 ALA A O 1
ATOM 525 N N . LYS A 1 70 ? -11.435 0.923 0.484 1.00 94.25 70 LYS A N 1
ATOM 526 C CA . LYS A 1 70 ? -10.576 -0.101 1.100 1.00 94.25 70 LYS A CA 1
ATOM 527 C C . LYS A 1 70 ? -9.535 0.521 2.033 1.00 94.25 70 LYS A C 1
ATOM 529 O O . LYS A 1 70 ? -9.069 -0.109 2.978 1.00 94.25 70 LYS A O 1
ATOM 534 N N . ARG A 1 71 ? -9.133 1.756 1.723 1.00 95.12 71 ARG A N 1
ATOM 535 C CA . ARG A 1 71 ? -8.016 2.478 2.332 1.00 95.12 71 ARG A CA 1
ATOM 536 C C . ARG A 1 71 ? -8.364 3.950 2.472 1.00 95.12 71 ARG A C 1
ATOM 538 O O . ARG A 1 71 ? -9.022 4.519 1.599 1.00 95.12 71 ARG A O 1
ATOM 545 N N . ALA A 1 72 ? -7.893 4.571 3.544 1.00 94.75 72 ALA A N 1
ATOM 546 C CA . ALA A 1 72 ? -8.088 5.994 3.784 1.00 94.75 72 ALA A CA 1
ATOM 547 C C . ALA A 1 72 ? -6.899 6.606 4.532 1.00 94.75 72 ALA A C 1
ATOM 549 O O . ALA A 1 72 ? -6.146 5.908 5.212 1.00 94.75 72 ALA A O 1
ATOM 550 N N . LEU A 1 73 ? -6.757 7.920 4.391 1.00 92.69 73 LEU A N 1
ATOM 551 C CA . LEU A 1 73 ? -6.008 8.765 5.311 1.00 92.69 73 LEU A CA 1
ATOM 552 C C . LEU A 1 73 ? -7.054 9.531 6.113 1.00 92.69 73 LEU A C 1
ATOM 554 O O . LEU A 1 73 ? -7.809 10.319 5.540 1.00 92.69 73 LEU A O 1
ATOM 558 N N . ILE A 1 74 ? -7.137 9.267 7.410 1.00 93.88 74 ILE A N 1
ATOM 559 C CA . ILE A 1 74 ? -8.128 9.909 8.272 1.00 93.88 74 ILE A CA 1
ATOM 560 C C . ILE A 1 74 ? -7.452 10.873 9.231 1.00 93.88 74 ILE A C 1
ATOM 562 O O . ILE A 1 74 ? -6.376 10.592 9.753 1.00 93.88 74 ILE A O 1
ATOM 566 N N . TYR A 1 75 ? -8.127 11.986 9.471 1.00 92.75 75 TYR A N 1
ATOM 567 C CA . TYR A 1 75 ? -7.827 12.942 10.521 1.00 92.75 75 TYR A CA 1
ATOM 568 C C . TYR A 1 75 ? -8.979 12.884 11.511 1.00 92.75 75 TYR A C 1
ATOM 570 O O . TYR A 1 75 ? -10.145 12.879 11.108 1.00 92.75 75 TYR A O 1
ATOM 578 N N . TYR A 1 76 ? -8.686 12.767 12.798 1.00 92.88 76 TYR A N 1
ATOM 579 C CA . TYR A 1 76 ? -9.729 12.515 13.781 1.00 92.88 76 TYR A CA 1
ATOM 580 C C . TYR A 1 76 ? -9.376 13.035 15.164 1.00 92.88 76 TYR A C 1
ATOM 582 O O . TYR A 1 76 ? -8.212 13.199 15.513 1.00 92.88 76 TYR A O 1
ATOM 590 N N . THR A 1 77 ? -10.400 13.244 15.979 1.00 93.31 77 THR A N 1
ATOM 591 C CA . THR A 1 77 ? -10.258 13.522 17.408 1.00 93.31 77 THR A CA 1
ATOM 592 C C . THR A 1 77 ? -10.838 12.369 18.217 1.00 93.31 77 THR A C 1
ATOM 594 O O . THR A 1 77 ? -11.714 11.632 17.752 1.00 93.31 77 THR A O 1
ATOM 597 N N . ILE A 1 78 ? -10.335 12.191 19.436 1.00 92.62 78 ILE A N 1
ATOM 598 C CA . ILE A 1 78 ? -10.849 11.202 20.387 1.00 92.62 78 ILE A CA 1
ATOM 599 C C . ILE A 1 78 ? -11.691 11.963 21.420 1.00 92.62 78 ILE A C 1
ATOM 601 O O . ILE A 1 78 ? -11.131 12.776 22.156 1.00 92.62 78 ILE A O 1
ATOM 605 N N . PRO A 1 79 ? -13.018 11.736 21.493 1.00 90.06 79 PRO A N 1
ATOM 606 C CA . PRO A 1 79 ? -13.849 12.275 22.565 1.00 90.06 79 PRO A CA 1
ATOM 607 C C . PRO A 1 79 ? -13.298 11.936 23.956 1.00 90.06 79 PRO A C 1
ATOM 609 O O . PRO A 1 79 ? -12.821 10.819 24.175 1.00 90.06 79 PRO A O 1
ATOM 612 N N . GLU A 1 80 ? -13.397 12.890 24.884 1.00 88.06 80 GLU A N 1
ATOM 613 C CA . GLU A 1 80 ? -12.890 12.767 26.254 1.00 88.06 80 GLU A CA 1
ATOM 614 C C . GLU A 1 80 ? -13.507 11.587 27.026 1.00 88.06 80 GLU A C 1
ATOM 616 O O . GLU A 1 80 ? -14.607 11.117 26.731 1.00 88.06 80 GLU A O 1
ATOM 621 N N . GLY A 1 81 ? -12.791 11.112 28.051 1.00 86.00 81 GLY A N 1
ATOM 622 C CA . GLY A 1 81 ? -13.257 10.039 28.937 1.00 86.00 81 GLY A CA 1
ATOM 623 C C . GLY A 1 81 ? -13.078 8.618 28.389 1.00 86.00 81 GLY A C 1
ATOM 624 O O . GLY A 1 81 ? -13.547 7.668 29.012 1.00 86.00 81 GLY A O 1
ATOM 625 N N . GLN A 1 82 ? -12.399 8.455 27.251 1.00 89.56 82 GLN A N 1
ATOM 626 C CA . GLN A 1 82 ? -12.071 7.147 26.677 1.00 89.56 82 GLN A CA 1
ATOM 627 C C . GLN A 1 82 ? -10.664 6.678 27.066 1.00 89.56 82 GLN A C 1
ATOM 629 O O . GLN A 1 82 ? -9.726 7.472 27.131 1.00 89.56 82 GLN A O 1
ATOM 634 N N . ASP A 1 83 ? -10.501 5.367 27.264 1.00 85.62 83 ASP A N 1
ATOM 635 C CA . ASP A 1 83 ? -9.179 4.750 27.379 1.00 85.62 83 ASP A CA 1
ATOM 636 C C . ASP A 1 83 ? -8.542 4.612 25.989 1.00 85.62 83 ASP A C 1
ATOM 638 O O . ASP A 1 83 ? -8.943 3.776 25.180 1.00 85.62 83 ASP A O 1
ATOM 642 N N . VAL A 1 84 ? -7.513 5.415 25.719 1.00 82.38 84 VAL A N 1
ATOM 643 C CA . VAL A 1 84 ? -6.767 5.414 24.447 1.00 82.38 84 VAL A CA 1
ATOM 644 C C . VAL A 1 84 ? -5.963 4.131 24.201 1.00 82.38 84 VAL A C 1
ATOM 646 O O . VAL A 1 84 ? -5.409 3.942 23.119 1.00 82.38 84 VAL A O 1
ATOM 649 N N . LYS A 1 85 ? -5.871 3.240 25.195 1.00 82.94 85 LYS A N 1
ATOM 650 C CA . LYS A 1 85 ? -5.245 1.917 25.058 1.00 82.94 85 LYS A CA 1
ATOM 651 C C . LYS A 1 85 ? -6.255 0.811 24.759 1.00 82.94 85 LYS A C 1
ATOM 653 O O . LYS A 1 85 ? -5.840 -0.332 24.555 1.00 82.94 85 LYS A O 1
ATOM 658 N N . ALA A 1 86 ? -7.548 1.128 24.721 1.00 87.31 86 ALA A N 1
ATOM 659 C CA . ALA A 1 86 ? -8.584 0.165 24.389 1.00 87.31 86 ALA A CA 1
ATOM 660 C C . ALA A 1 86 ? -8.403 -0.392 22.968 1.00 87.31 86 ALA A C 1
ATOM 662 O O . ALA A 1 86 ? -7.854 0.248 22.072 1.00 87.31 86 ALA A O 1
ATOM 663 N N . THR A 1 87 ? -8.903 -1.608 22.752 1.00 91.38 87 THR A N 1
ATOM 664 C CA . THR A 1 87 ? -8.936 -2.237 21.423 1.00 91.38 87 THR A CA 1
ATOM 665 C C . THR A 1 87 ? -9.959 -1.583 20.499 1.00 91.38 87 THR A C 1
ATOM 667 O O . THR A 1 87 ? -9.853 -1.724 19.285 1.00 91.38 87 THR A O 1
ATOM 670 N N . GLN A 1 88 ? -10.939 -0.870 21.053 1.00 93.44 88 GLN A N 1
ATOM 671 C CA . GLN A 1 88 ? -11.931 -0.106 20.310 1.00 93.44 88 GLN A CA 1
ATOM 672 C C . GLN A 1 88 ? -11.996 1.312 20.860 1.00 93.44 88 GLN A C 1
ATOM 674 O O . GLN A 1 88 ? -12.168 1.498 22.064 1.00 93.44 88 GLN A O 1
ATOM 679 N N . ILE A 1 89 ? -11.872 2.301 19.980 1.00 94.25 89 ILE A N 1
ATOM 680 C CA . ILE A 1 89 ? -11.847 3.719 20.346 1.00 94.25 89 ILE A CA 1
ATOM 681 C C . ILE A 1 89 ? -12.861 4.443 19.472 1.00 94.25 89 ILE A C 1
ATOM 683 O O . ILE A 1 89 ? -12.813 4.339 18.247 1.00 94.25 89 ILE A O 1
ATOM 687 N N . LYS A 1 90 ? -13.787 5.187 20.078 1.00 94.69 90 LYS A N 1
ATOM 688 C CA . LYS A 1 90 ? -14.685 6.056 19.316 1.00 94.69 90 LYS A CA 1
ATOM 689 C C . LYS A 1 90 ? -13.925 7.296 18.880 1.00 94.69 90 LYS A C 1
ATOM 691 O O . LYS A 1 90 ? -13.210 7.890 19.686 1.00 94.69 90 LYS A O 1
ATOM 696 N N . ILE A 1 91 ? -14.116 7.705 17.635 1.00 95.00 91 ILE A N 1
ATOM 697 C CA . ILE A 1 91 ? -13.445 8.863 17.048 1.00 95.00 91 ILE A CA 1
ATOM 698 C C . ILE A 1 91 ? -14.449 9.767 16.338 1.00 95.00 91 ILE A C 1
ATOM 700 O O . ILE A 1 91 ? -15.477 9.298 15.855 1.00 95.00 91 ILE A O 1
ATOM 704 N N . ALA A 1 92 ? -14.146 11.057 16.247 1.00 95.19 92 ALA A N 1
ATOM 705 C CA . ALA A 1 92 ? -14.851 11.980 15.366 1.00 95.19 92 ALA A CA 1
ATOM 706 C C . ALA A 1 92 ? -13.928 12.353 14.202 1.00 95.19 92 ALA A C 1
AT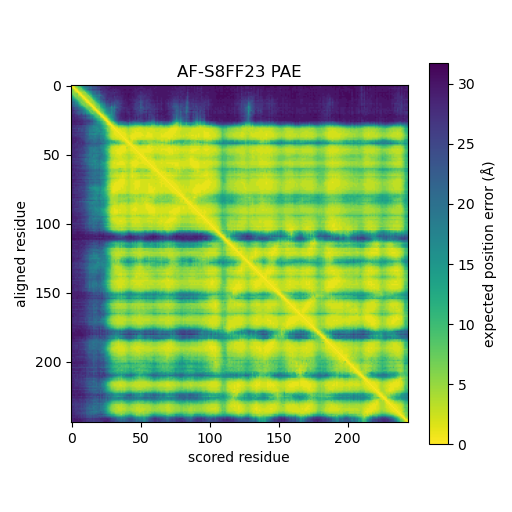OM 708 O O . ALA A 1 92 ? -12.854 12.912 14.421 1.00 95.19 92 ALA A O 1
ATOM 709 N N . LEU A 1 93 ? -14.331 12.029 12.972 1.00 95.25 93 LEU A N 1
ATOM 710 C CA . LEU A 1 93 ? -13.573 12.373 11.768 1.00 95.25 93 LEU A CA 1
ATOM 711 C C . LEU A 1 93 ? -13.596 13.886 11.528 1.00 95.25 93 LEU A C 1
ATOM 713 O O . LEU A 1 93 ? -14.647 14.517 11.660 1.00 95.25 93 LEU A O 1
ATOM 717 N N . THR A 1 94 ? -12.468 14.452 11.111 1.00 91.75 94 THR A N 1
ATOM 718 C CA . THR A 1 94 ? -12.365 15.846 10.665 1.00 91.75 94 THR A CA 1
ATOM 719 C C . THR A 1 94 ? -12.435 15.935 9.140 1.00 91.75 94 THR A C 1
ATOM 721 O O . THR A 1 94 ? -12.289 14.935 8.426 1.00 91.75 94 THR A O 1
ATOM 724 N N . ALA A 1 95 ? -12.679 17.143 8.623 1.00 88.50 95 ALA A N 1
ATOM 725 C CA . ALA A 1 95 ? -12.937 17.389 7.201 1.00 88.50 95 ALA A CA 1
ATOM 726 C C . ALA A 1 95 ? -11.757 17.044 6.270 1.00 88.50 95 ALA A C 1
ATOM 728 O O . ALA A 1 95 ? -11.959 16.893 5.069 1.00 88.50 95 ALA A O 1
ATOM 729 N N . ASN A 1 96 ? -10.546 16.893 6.813 1.00 88.31 96 ASN A N 1
ATOM 730 C CA . ASN A 1 96 ? -9.345 16.547 6.047 1.00 88.31 96 ASN A CA 1
ATOM 731 C C . ASN A 1 96 ? -9.242 15.046 5.727 1.00 88.31 96 ASN A C 1
ATOM 733 O O . ASN A 1 96 ? -8.356 14.632 4.980 1.00 88.31 96 ASN A O 1
ATOM 737 N N . SER A 1 97 ? -10.127 14.221 6.293 1.00 92.38 97 SER A N 1
ATOM 738 C CA . SER A 1 97 ? -10.156 12.782 6.031 1.00 92.38 97 SER A CA 1
ATOM 739 C C . SER A 1 97 ? -10.557 12.481 4.589 1.00 92.38 97 SER A C 1
ATOM 741 O O . SER A 1 97 ? -11.508 13.059 4.064 1.00 92.38 97 SER A O 1
ATOM 743 N N . GLY A 1 98 ? -9.880 11.524 3.956 1.00 93.12 98 GLY A N 1
ATOM 744 C CA . GLY A 1 98 ? -10.114 11.194 2.554 1.00 93.12 98 GLY A CA 1
ATOM 745 C C . GLY A 1 98 ? -9.806 9.746 2.195 1.00 93.12 98 GLY A C 1
ATOM 746 O O . GLY A 1 98 ? -8.996 9.065 2.826 1.00 93.12 98 GLY A O 1
ATOM 747 N N . VAL A 1 99 ? -10.471 9.270 1.143 1.00 94.75 99 VAL A N 1
ATOM 748 C CA . VAL A 1 99 ? -10.249 7.935 0.579 1.00 94.75 99 VAL A CA 1
ATOM 749 C C . VAL A 1 99 ? -8.936 7.906 -0.192 1.00 94.75 99 VAL A C 1
ATOM 751 O O . VAL A 1 99 ? -8.673 8.771 -1.029 1.00 94.75 99 VAL A O 1
ATOM 754 N N . LEU A 1 100 ? -8.146 6.857 0.027 1.00 91.62 100 LEU A N 1
ATOM 755 C CA . LEU A 1 100 ? -6.998 6.551 -0.814 1.00 91.62 100 LEU A CA 1
ATOM 756 C C . LEU A 1 100 ? -7.447 5.648 -1.956 1.00 91.62 100 LEU A C 1
ATOM 758 O O . LEU A 1 100 ? -7.914 4.528 -1.746 1.00 91.62 100 LEU A O 1
ATOM 762 N N . LYS A 1 101 ? -7.314 6.150 -3.185 1.00 89.69 101 LYS A N 1
ATOM 763 C CA . LYS A 1 101 ? -7.628 5.369 -4.381 1.00 89.69 101 LYS A CA 1
ATOM 764 C C . LYS A 1 101 ? -6.592 4.265 -4.563 1.00 89.69 101 LYS A C 1
ATOM 766 O O . LYS A 1 101 ? -5.393 4.502 -4.436 1.00 89.69 101 LYS A O 1
ATOM 771 N N . MET A 1 102 ? -7.075 3.074 -4.902 1.00 89.75 102 MET A N 1
ATOM 772 C CA . MET A 1 102 ? -6.208 1.954 -5.240 1.00 89.75 102 MET A CA 1
ATOM 773 C C . MET A 1 102 ? -5.620 2.157 -6.632 1.00 89.75 102 MET A C 1
ATOM 775 O O . MET A 1 102 ? -6.351 2.303 -7.613 1.00 89.75 102 MET A O 1
ATOM 779 N N . SER A 1 103 ? -4.297 2.139 -6.704 1.00 88.81 103 SER A N 1
ATOM 780 C CA . SER A 1 103 ? -3.556 2.083 -7.952 1.00 88.81 103 SER A CA 1
ATOM 781 C C . SER A 1 103 ? -3.545 0.657 -8.498 1.00 88.81 103 SER A C 1
ATOM 783 O O . SER A 1 103 ? -3.548 -0.331 -7.763 1.00 88.81 103 SER A O 1
ATOM 785 N N . GLU A 1 104 ? -3.546 0.562 -9.820 1.00 84.94 104 GLU A N 1
ATOM 786 C CA . GLU A 1 104 ? -3.583 -0.700 -10.550 1.00 84.94 104 GLU A CA 1
ATOM 787 C C . GLU A 1 104 ? -2.189 -1.336 -10.636 1.00 84.94 104 GLU A C 1
ATOM 789 O O . GLU A 1 104 ? -1.198 -0.649 -10.909 1.00 84.94 104 GLU A O 1
ATOM 794 N N . ILE A 1 105 ? -2.135 -2.658 -10.459 1.00 87.38 105 ILE A N 1
ATOM 795 C CA . ILE A 1 105 ? -0.984 -3.487 -10.823 1.00 87.38 105 ILE A CA 1
ATOM 796 C C . ILE A 1 105 ? -1.279 -4.087 -12.202 1.00 87.38 105 ILE A C 1
ATOM 798 O O . ILE A 1 105 ? -2.332 -4.694 -12.389 1.00 87.38 105 ILE A O 1
ATOM 802 N N . SER A 1 106 ? -0.381 -3.898 -13.168 1.00 77.62 106 SER A N 1
ATOM 803 C CA . SER A 1 106 ? -0.590 -4.276 -14.573 1.00 77.62 106 SER A CA 1
ATOM 804 C C . SER A 1 106 ? 0.475 -5.256 -15.061 1.00 77.62 106 SER A C 1
ATOM 806 O O . SER A 1 106 ? 1.626 -5.189 -14.642 1.00 77.62 106 SER A O 1
ATOM 808 N N . ASN A 1 107 ? 0.100 -6.149 -15.982 1.00 67.38 107 ASN A N 1
ATOM 809 C CA . ASN A 1 107 ? 1.023 -7.040 -16.701 1.00 67.38 107 ASN A CA 1
ATOM 810 C C . ASN A 1 107 ? 1.622 -6.410 -17.964 1.00 67.38 107 ASN A C 1
ATOM 812 O O . ASN A 1 107 ? 2.559 -6.966 -18.535 1.00 67.38 107 ASN A O 1
ATOM 816 N N . ARG A 1 108 ? 1.088 -5.282 -18.443 1.00 62.50 108 ARG A N 1
ATOM 817 C CA . ARG A 1 108 ? 1.561 -4.673 -19.688 1.00 62.50 108 ARG A CA 1
ATOM 818 C C . ARG A 1 108 ? 2.800 -3.831 -19.409 1.00 62.50 108 ARG A C 1
ATOM 820 O O . ARG A 1 108 ? 2.692 -2.712 -18.912 1.00 62.50 108 ARG A O 1
ATOM 827 N N . LYS A 1 109 ? 3.971 -4.360 -19.777 1.00 56.56 109 LYS A N 1
ATOM 828 C CA . LYS A 1 109 ? 5.195 -3.558 -19.989 1.00 56.56 109 LYS A CA 1
ATOM 829 C C . LYS A 1 109 ? 5.092 -2.686 -21.254 1.00 56.56 109 LYS A C 1
ATOM 831 O O . LYS A 1 109 ? 5.892 -1.772 -21.443 1.00 56.56 109 LYS A O 1
ATOM 836 N N . ASP A 1 110 ? 4.113 -2.974 -22.107 1.00 44.91 110 ASP A N 1
ATOM 837 C CA . ASP A 1 110 ? 4.001 -2.475 -23.474 1.00 44.91 110 ASP A CA 1
ATOM 838 C C . ASP A 1 110 ? 3.217 -1.157 -23.460 1.00 44.91 110 ASP A C 1
ATOM 840 O O . ASP A 1 110 ? 2.025 -1.146 -23.164 1.00 44.91 110 ASP A O 1
ATOM 844 N N . THR A 1 111 ? 3.802 0.014 -23.681 1.00 46.44 111 THR A N 1
ATOM 845 C CA . THR A 1 111 ? 4.952 0.412 -24.500 1.00 46.44 111 THR A CA 1
ATOM 846 C C . THR A 1 111 ? 6.011 1.116 -23.645 1.00 46.44 111 THR A C 1
ATOM 848 O O . THR A 1 111 ? 5.776 2.208 -23.135 1.00 46.44 111 THR A O 1
ATOM 851 N N . ILE A 1 112 ? 7.226 0.557 -23.538 1.00 52.16 112 ILE A N 1
ATOM 852 C CA . ILE A 1 112 ? 8.380 1.185 -22.844 1.00 52.16 112 ILE A CA 1
ATOM 853 C C . ILE A 1 112 ? 8.618 2.643 -23.302 1.00 52.16 112 ILE A C 1
ATOM 855 O O . ILE A 1 112 ? 9.098 3.461 -22.520 1.00 52.16 112 ILE A O 1
ATOM 859 N N . ALA A 1 113 ? 8.231 2.988 -24.538 1.00 55.94 113 ALA A N 1
ATOM 860 C CA . ALA A 1 113 ? 8.305 4.342 -25.092 1.00 55.94 113 ALA A CA 1
ATOM 861 C C . ALA A 1 113 ? 7.547 5.402 -24.263 1.00 55.94 113 ALA A C 1
ATOM 863 O O . ALA A 1 113 ? 7.992 6.551 -24.186 1.00 55.94 113 ALA A O 1
ATOM 864 N N . ASP A 1 114 ? 6.470 5.005 -23.580 1.00 69.88 114 ASP A N 1
ATOM 865 C CA . ASP A 1 114 ? 5.618 5.910 -22.805 1.00 69.88 114 ASP A CA 1
ATOM 866 C C . ASP A 1 114 ? 6.035 6.007 -21.337 1.00 69.88 114 ASP A C 1
ATOM 868 O O . ASP A 1 114 ? 5.407 6.733 -20.570 1.00 69.88 114 ASP A O 1
ATOM 872 N N . TYR A 1 115 ? 7.102 5.320 -20.920 1.00 75.88 115 TYR A N 1
ATOM 873 C CA . TYR A 1 115 ? 7.591 5.371 -19.545 1.00 75.88 115 TYR A CA 1
ATOM 874 C C . TYR A 1 115 ? 8.845 6.245 -19.401 1.00 75.88 115 TYR A C 1
ATOM 876 O O . TYR A 1 115 ? 9.636 6.437 -20.328 1.00 75.88 115 TYR A O 1
ATOM 884 N N . THR A 1 116 ? 9.024 6.831 -18.218 1.00 74.81 116 THR A N 1
ATOM 885 C CA . THR A 1 116 ? 10.216 7.598 -17.836 1.00 74.81 116 THR A CA 1
ATOM 886 C C . THR A 1 116 ? 10.856 7.033 -16.573 1.00 74.81 116 THR A C 1
ATOM 888 O O . THR A 1 116 ? 10.169 6.550 -15.676 1.00 74.81 116 THR A O 1
ATOM 891 N N . ASN A 1 117 ? 12.182 7.142 -16.496 1.00 76.25 117 ASN A N 1
ATOM 892 C CA . ASN A 1 117 ? 12.998 6.755 -15.339 1.00 76.25 117 ASN A CA 1
ATOM 893 C C . ASN A 1 117 ? 13.225 7.928 -14.367 1.00 76.25 117 ASN A C 1
ATOM 895 O O . ASN A 1 117 ? 14.089 7.871 -13.503 1.00 76.25 117 ASN A O 1
ATOM 899 N N . ALA A 1 118 ? 12.463 9.009 -14.522 1.00 80.50 118 ALA A N 1
ATOM 900 C CA . ALA A 1 118 ? 12.643 10.258 -13.793 1.00 80.50 118 ALA A CA 1
ATOM 901 C C . ALA A 1 118 ? 12.017 10.232 -12.386 1.00 80.50 118 ALA A C 1
ATOM 903 O O . ALA A 1 118 ? 11.379 11.199 -11.965 1.00 80.50 118 ALA A O 1
ATOM 904 N N . PHE A 1 119 ? 12.145 9.119 -11.661 1.00 87.69 119 PHE A N 1
ATOM 905 C CA . PHE A 1 119 ? 11.910 9.146 -10.220 1.00 87.69 119 PHE A CA 1
ATOM 906 C C . PHE A 1 119 ? 13.045 9.924 -9.548 1.00 87.69 119 PHE A C 1
ATOM 908 O O . PHE A 1 119 ? 14.197 9.804 -9.958 1.00 87.69 119 PHE A O 1
ATOM 915 N N . SER A 1 120 ? 12.738 10.678 -8.491 1.00 87.38 120 SER A N 1
ATOM 916 C CA . SER A 1 120 ? 13.760 11.246 -7.597 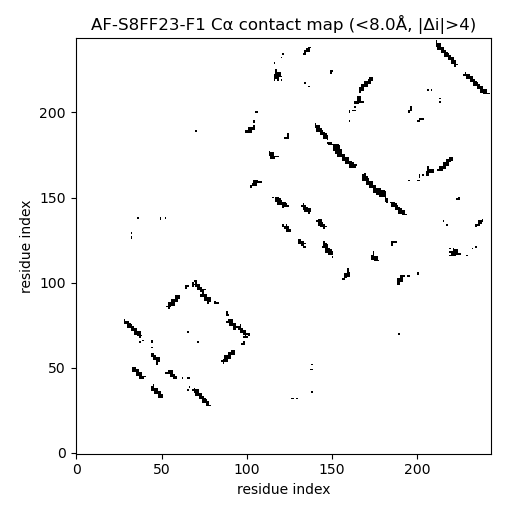1.00 87.38 120 SER A CA 1
ATOM 917 C C . SER A 1 120 ? 14.174 10.265 -6.497 1.00 87.38 120 SER A C 1
ATOM 919 O O . SER A 1 120 ? 15.217 10.441 -5.872 1.00 87.38 120 SER A O 1
ATOM 921 N N . GLY A 1 121 ? 13.380 9.212 -6.283 1.00 90.38 121 GLY A N 1
ATOM 922 C CA . GLY A 1 121 ? 13.656 8.135 -5.341 1.00 90.38 121 GLY A CA 1
ATOM 923 C C . GLY A 1 121 ? 12.481 7.836 -4.417 1.00 90.38 121 GLY A C 1
ATOM 924 O O . GLY A 1 121 ? 11.415 8.456 -4.483 1.00 90.38 121 GLY A O 1
ATOM 925 N N . PHE A 1 122 ? 12.700 6.866 -3.534 1.00 93.06 122 PHE A N 1
ATOM 926 C CA . PHE A 1 122 ? 11.772 6.534 -2.459 1.00 93.06 122 PHE A CA 1
ATOM 927 C C . PHE A 1 122 ? 11.751 7.627 -1.393 1.00 93.06 122 PHE A C 1
ATOM 929 O O . PHE A 1 122 ? 12.803 8.063 -0.923 1.00 93.06 122 PHE A O 1
ATOM 936 N N . VAL A 1 123 ? 10.555 8.007 -0.951 1.00 91.62 123 VAL A N 1
ATOM 937 C CA . VAL A 1 123 ? 10.363 9.032 0.079 1.00 91.62 123 VAL A CA 1
ATOM 938 C C . VAL A 1 123 ? 9.442 8.472 1.149 1.00 91.62 123 VAL A C 1
ATOM 940 O O . VAL A 1 123 ? 8.381 7.935 0.841 1.00 91.62 123 VAL A O 1
ATOM 943 N N . ASN A 1 124 ? 9.852 8.573 2.412 1.00 89.88 124 ASN A N 1
ATOM 944 C CA . ASN A 1 124 ? 8.954 8.253 3.514 1.00 89.88 124 ASN A CA 1
ATOM 945 C C . ASN A 1 124 ? 7.773 9.223 3.480 1.00 89.88 124 ASN A C 1
ATOM 947 O O . ASN A 1 124 ? 7.964 10.432 3.328 1.00 89.88 124 ASN A O 1
ATOM 951 N N . TYR A 1 125 ? 6.563 8.699 3.618 1.00 82.19 125 TYR A N 1
ATOM 952 C CA . TYR A 1 125 ? 5.381 9.542 3.611 1.00 82.19 125 TYR A CA 1
ATOM 953 C C . TYR A 1 125 ? 5.176 10.099 5.016 1.00 82.19 125 TYR A C 1
ATOM 955 O O . TYR A 1 125 ? 4.956 9.339 5.955 1.00 82.19 125 TYR A O 1
ATOM 963 N N . ASN A 1 126 ? 5.306 11.415 5.167 1.00 80.50 126 ASN A N 1
ATOM 964 C CA . ASN A 1 126 ? 5.138 12.081 6.452 1.00 80.50 126 ASN A CA 1
ATOM 965 C C . ASN A 1 126 ? 3.785 12.793 6.473 1.00 80.50 126 ASN A C 1
ATOM 967 O O . ASN A 1 126 ? 3.492 13.571 5.563 1.00 80.50 126 ASN A O 1
ATOM 971 N N . VAL A 1 127 ? 2.992 12.562 7.517 1.00 69.62 127 VAL A N 1
ATOM 972 C CA . VAL A 1 127 ? 1.750 13.297 7.766 1.00 69.62 127 VAL A CA 1
ATOM 973 C C . VAL A 1 127 ? 1.772 13.807 9.199 1.00 69.62 127 VAL A C 1
ATOM 975 O O . VAL A 1 127 ? 1.702 13.034 10.153 1.00 69.62 127 VAL A O 1
ATOM 978 N N . GLY A 1 128 ? 1.937 15.121 9.357 1.00 68.56 128 GLY A N 1
ATOM 979 C CA . GLY A 1 128 ? 2.222 15.715 10.662 1.00 68.56 128 GLY A CA 1
ATOM 980 C C . GLY A 1 128 ? 3.512 15.142 11.258 1.00 68.56 128 GLY A C 1
ATOM 981 O O . GLY A 1 128 ? 4.559 15.159 10.612 1.00 68.56 128 GLY A O 1
ATOM 982 N N . PHE A 1 129 ? 3.425 14.612 12.478 1.00 65.44 129 PHE A N 1
ATOM 983 C CA . PHE A 1 129 ? 4.543 13.962 13.175 1.00 65.44 129 PHE A CA 1
ATOM 984 C C . PHE A 1 129 ? 4.680 12.464 12.863 1.00 65.44 129 PHE A C 1
ATOM 986 O O . PHE A 1 129 ? 5.618 11.826 13.341 1.00 65.44 129 PHE A O 1
ATOM 993 N N . PHE A 1 130 ? 3.766 11.890 12.075 1.00 68.31 130 PHE A N 1
ATOM 994 C CA . PHE A 1 130 ? 3.802 10.476 11.721 1.00 68.31 130 PHE A CA 1
ATOM 995 C C . PHE A 1 130 ? 4.598 10.259 10.444 1.00 68.31 130 PHE A C 1
ATOM 997 O O . PHE A 1 130 ? 4.414 10.957 9.446 1.00 68.31 130 PHE A O 1
ATOM 1004 N N . GLN A 1 131 ? 5.472 9.259 10.483 1.00 80.12 131 GLN A N 1
ATOM 1005 C CA . GLN A 1 131 ? 6.302 8.860 9.361 1.00 80.12 131 GLN A CA 1
ATOM 1006 C C . GLN A 1 131 ? 5.991 7.416 8.979 1.00 80.12 131 GLN A C 1
ATOM 1008 O O . GLN A 1 131 ? 6.216 6.490 9.757 1.00 80.12 131 GLN A O 1
ATOM 1013 N N . PHE A 1 132 ? 5.528 7.226 7.748 1.00 81.06 132 PHE A N 1
ATOM 1014 C CA . PHE A 1 132 ? 5.313 5.914 7.159 1.00 81.06 132 PHE A CA 1
ATOM 1015 C C . PHE A 1 132 ? 6.517 5.531 6.287 1.00 81.06 132 PHE A C 1
ATOM 1017 O O . PHE A 1 132 ? 7.016 6.372 5.524 1.00 81.06 132 PHE A O 1
ATOM 1024 N N . PRO A 1 133 ? 7.001 4.277 6.362 1.00 87.06 133 PRO A N 1
ATOM 1025 C CA . PRO A 1 133 ? 8.079 3.815 5.500 1.00 87.06 133 PRO A CA 1
ATOM 1026 C C . PRO A 1 133 ? 7.728 3.990 4.021 1.00 87.06 133 PRO A C 1
ATOM 1028 O O . PRO A 1 133 ? 6.598 3.740 3.608 1.00 87.06 133 PRO A O 1
ATOM 1031 N N . ALA A 1 134 ? 8.720 4.365 3.210 1.00 90.56 134 ALA A N 1
ATOM 1032 C CA . ALA A 1 134 ? 8.539 4.558 1.770 1.00 90.56 134 ALA A CA 1
ATOM 1033 C C . ALA A 1 134 ? 8.030 3.311 1.023 1.00 90.56 134 ALA A C 1
ATOM 1035 O O . ALA A 1 134 ? 7.470 3.429 -0.058 1.00 90.56 134 ALA A O 1
ATOM 1036 N N . VAL A 1 135 ? 8.240 2.115 1.572 1.00 93.19 135 VAL A N 1
ATOM 1037 C CA . VAL A 1 135 ? 7.595 0.881 1.117 1.00 93.19 135 VAL A CA 1
ATOM 1038 C C . VAL A 1 135 ? 7.108 0.174 2.366 1.00 93.19 135 VAL A C 1
ATOM 1040 O O . VAL A 1 135 ? 7.913 -0.127 3.248 1.00 93.19 135 VAL A O 1
ATOM 1043 N N . ASN A 1 136 ? 5.805 -0.063 2.453 1.00 90.56 136 ASN A N 1
ATOM 1044 C CA . ASN A 1 136 ? 5.207 -0.767 3.576 1.00 90.56 136 ASN A CA 1
ATOM 1045 C C . ASN A 1 136 ? 4.083 -1.672 3.084 1.00 90.56 136 ASN A C 1
ATOM 1047 O O . ASN A 1 136 ? 3.237 -1.238 2.306 1.00 90.56 136 ASN A O 1
ATOM 1051 N N . VAL A 1 137 ? 4.068 -2.910 3.562 1.00 89.31 137 VAL A N 1
ATOM 1052 C CA . VAL A 1 137 ? 2.957 -3.832 3.345 1.00 89.31 137 VAL A CA 1
ATOM 1053 C C . VAL A 1 137 ? 2.200 -3.923 4.654 1.00 89.31 137 VAL A C 1
ATOM 1055 O O . VAL A 1 137 ? 2.780 -4.212 5.700 1.00 89.31 137 VAL A O 1
ATOM 1058 N N . VAL A 1 138 ? 0.909 -3.644 4.587 1.00 87.50 138 VAL A N 1
ATOM 1059 C CA . VAL A 1 138 ? 0.031 -3.571 5.749 1.00 87.50 138 VAL A CA 1
ATOM 1060 C C . VAL A 1 138 ? -1.042 -4.647 5.658 1.00 87.50 138 VAL A C 1
ATOM 1062 O O . VAL A 1 138 ? -0.998 -5.523 4.789 1.00 87.50 138 VAL A O 1
ATOM 1065 N N . ARG A 1 139 ? -1.981 -4.611 6.606 1.00 83.88 139 ARG A N 1
ATOM 1066 C CA . ARG A 1 139 ? -3.105 -5.544 6.703 1.00 83.88 139 ARG A CA 1
ATOM 1067 C C . ARG A 1 139 ? -3.761 -5.781 5.335 1.00 83.88 139 ARG A C 1
ATOM 1069 O O . ARG A 1 139 ? -3.798 -4.889 4.494 1.00 83.88 139 ARG A O 1
ATOM 1076 N N . ASP A 1 140 ? -4.248 -7.001 5.122 1.00 83.44 140 ASP A N 1
ATOM 1077 C CA . ASP A 1 140 ? -4.947 -7.421 3.901 1.00 83.44 140 ASP A CA 1
ATOM 1078 C C . ASP A 1 140 ? -4.139 -7.257 2.606 1.00 83.44 140 ASP A C 1
ATOM 1080 O O . ASP A 1 140 ? -4.707 -7.151 1.518 1.00 83.44 140 ASP A O 1
ATOM 1084 N N . TYR A 1 141 ? -2.807 -7.312 2.717 1.00 87.06 141 TYR A N 1
ATOM 1085 C CA . TYR A 1 141 ? -1.869 -7.270 1.593 1.00 87.06 141 TYR A CA 1
ATOM 1086 C C . TYR A 1 141 ? -1.925 -5.963 0.799 1.00 87.06 141 TYR A C 1
ATOM 1088 O O . TYR A 1 141 ? -1.634 -5.942 -0.402 1.00 87.06 141 TYR A O 1
ATOM 1096 N N . TYR A 1 142 ? -2.273 -4.859 1.459 1.00 91.06 142 TYR A N 1
ATOM 1097 C CA . TYR A 1 142 ? -2.134 -3.545 0.853 1.00 91.06 142 TYR A CA 1
ATOM 1098 C C . TYR A 1 142 ? -0.675 -3.099 0.891 1.00 91.06 142 TYR A C 1
ATOM 1100 O O . TYR A 1 142 ? -0.019 -3.136 1.931 1.00 91.06 142 TYR A O 1
ATOM 1108 N N . LEU A 1 143 ? -0.165 -2.664 -0.255 1.00 93.06 143 LEU A N 1
ATOM 1109 C CA . LEU A 1 143 ? 1.175 -2.119 -0.408 1.00 93.06 143 LEU A CA 1
ATOM 1110 C C . LEU A 1 143 ? 1.086 -0.601 -0.550 1.00 93.06 143 LEU A C 1
ATOM 1112 O O . LEU A 1 143 ? 0.515 -0.093 -1.512 1.00 93.06 143 LEU A O 1
ATOM 1116 N N . ASN A 1 144 ? 1.707 0.114 0.377 1.00 92.44 144 ASN A N 1
ATOM 1117 C CA . ASN A 1 144 ? 1.910 1.553 0.319 1.00 92.44 144 ASN A CA 1
ATOM 1118 C C . ASN A 1 144 ? 3.306 1.841 -0.246 1.00 92.44 144 ASN A C 1
ATOM 1120 O O . ASN A 1 144 ? 4.299 1.306 0.255 1.00 92.44 144 ASN A O 1
ATOM 1124 N N . VAL A 1 145 ? 3.387 2.695 -1.270 1.00 94.19 145 VAL A N 1
ATOM 1125 C CA . VAL A 1 145 ? 4.657 3.131 -1.868 1.00 94.19 145 VAL A CA 1
ATOM 1126 C C . VAL A 1 145 ? 4.721 4.652 -1.926 1.00 94.19 145 VAL A C 1
ATOM 1128 O O . VAL A 1 145 ? 3.938 5.290 -2.631 1.00 94.19 145 VAL A O 1
ATOM 1131 N N . GLY A 1 146 ? 5.678 5.203 -1.184 1.00 92.44 146 GLY A N 1
ATOM 1132 C CA . GLY A 1 146 ? 6.051 6.607 -1.136 1.00 92.44 146 GLY A CA 1
ATOM 1133 C C . GLY A 1 146 ? 7.238 6.916 -2.052 1.00 92.44 146 GLY A C 1
ATOM 1134 O O . GLY A 1 146 ? 8.299 6.291 -1.945 1.00 92.44 146 GLY A O 1
ATOM 1135 N N . TYR A 1 147 ? 7.088 7.881 -2.955 1.00 90.44 147 TYR A N 1
ATOM 1136 C CA . TYR A 1 147 ? 8.134 8.265 -3.911 1.00 90.44 147 TYR A CA 1
ATOM 1137 C C . TYR A 1 147 ? 7.996 9.721 -4.366 1.00 90.44 147 TYR A C 1
ATOM 1139 O O . TYR A 1 147 ? 6.959 10.357 -4.184 1.00 90.44 147 TYR A O 1
ATOM 1147 N N . GLY A 1 148 ? 9.051 10.246 -4.985 1.00 89.00 148 GLY A N 1
ATOM 1148 C CA . GLY A 1 148 ? 9.022 11.503 -5.731 1.00 89.00 148 GLY A CA 1
ATOM 1149 C C . GLY A 1 148 ? 9.432 11.300 -7.190 1.00 89.00 148 GLY A C 1
ATOM 1150 O O . GLY A 1 148 ? 9.995 10.265 -7.558 1.00 89.00 148 GLY A O 1
ATOM 1151 N N . TYR A 1 149 ? 9.160 12.293 -8.034 1.00 86.44 149 TYR A N 1
ATOM 1152 C CA . TYR A 1 149 ? 9.611 12.308 -9.423 1.00 86.44 149 TYR A CA 1
ATOM 1153 C C . TYR A 1 149 ? 10.008 13.709 -9.881 1.00 86.44 149 TYR A C 1
ATOM 1155 O O . TYR A 1 149 ? 9.505 14.706 -9.371 1.00 86.44 149 TYR A O 1
ATOM 1163 N N . THR A 1 150 ? 10.904 13.768 -10.863 1.00 78.06 150 THR A N 1
ATOM 1164 C CA . THR A 1 150 ? 11.416 15.002 -11.479 1.00 78.06 150 THR A CA 1
ATOM 1165 C C . THR A 1 150 ? 10.828 15.259 -12.867 1.00 78.06 150 THR A C 1
ATOM 1167 O O . THR A 1 150 ? 11.065 16.316 -13.438 1.00 78.06 150 THR A O 1
ATOM 1170 N N . ALA A 1 151 ? 10.057 14.316 -13.421 1.00 73.12 151 ALA A N 1
ATOM 1171 C CA . ALA A 1 151 ? 9.449 14.460 -14.740 1.00 73.12 151 ALA A CA 1
ATOM 1172 C C . ALA A 1 151 ? 8.368 15.546 -14.828 1.00 73.12 151 ALA A C 1
ATOM 1174 O O . ALA A 1 151 ? 7.493 15.666 -13.973 1.00 73.12 151 ALA A O 1
ATOM 1175 N N . ASP A 1 152 ? 8.381 16.249 -15.960 1.00 69.50 152 ASP A N 1
ATOM 1176 C CA . ASP A 1 152 ? 7.471 17.360 -16.268 1.00 69.50 152 ASP A CA 1
ATOM 1177 C C . ASP A 1 152 ? 6.058 16.917 -16.648 1.00 69.50 152 ASP A C 1
ATOM 1179 O O . ASP A 1 152 ? 5.114 17.702 -16.597 1.00 69.50 152 ASP A O 1
ATOM 1183 N N . LYS A 1 153 ? 5.922 15.658 -17.064 1.00 70.25 153 LYS A N 1
ATOM 1184 C CA . LYS A 1 153 ? 4.695 15.096 -17.621 1.00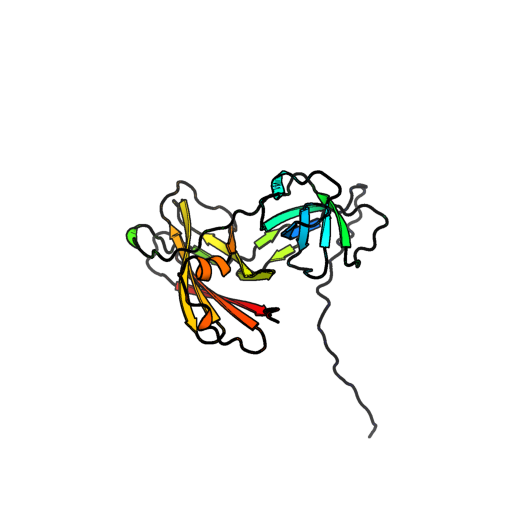 70.25 153 LYS A CA 1
ATOM 1185 C C . LYS A 1 153 ? 4.479 13.692 -17.091 1.00 70.25 153 LYS A C 1
ATOM 1187 O O . LYS A 1 153 ? 4.802 12.726 -17.772 1.00 70.25 153 LYS A O 1
ATOM 1192 N N . VAL A 1 154 ? 3.944 13.562 -15.883 1.00 71.31 154 VAL A N 1
ATOM 1193 C CA . VAL A 1 154 ? 3.526 12.258 -15.348 1.00 71.31 154 VA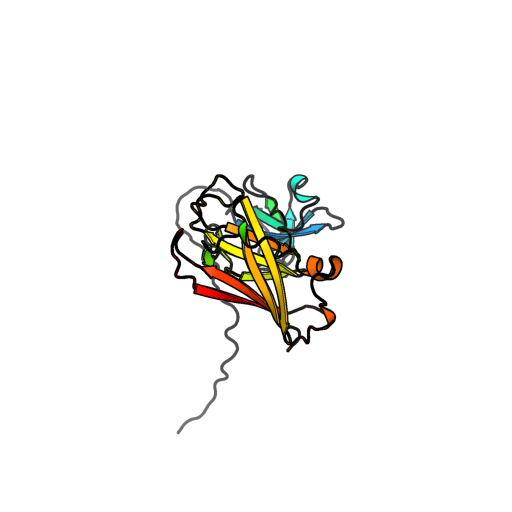L A CA 1
ATOM 1194 C C . VAL A 1 154 ? 2.008 12.218 -15.291 1.00 71.31 154 VAL A C 1
ATOM 1196 O O . VAL A 1 154 ? 1.388 13.044 -14.632 1.00 71.31 154 VAL A O 1
ATOM 1199 N N . GLY A 1 155 ? 1.410 11.275 -16.018 1.00 66.94 155 GLY A N 1
ATOM 1200 C CA . GLY A 1 155 ? -0.048 11.098 -16.057 1.00 66.94 155 GLY A CA 1
ATOM 1201 C C . GLY A 1 155 ? -0.535 9.979 -15.141 1.00 66.94 155 GLY A C 1
ATOM 1202 O O . GLY A 1 155 ? -1.616 10.066 -14.567 1.00 66.94 155 GLY A O 1
ATOM 1203 N N . LYS A 1 156 ? 0.276 8.929 -14.979 1.00 76.12 156 LYS A N 1
ATOM 1204 C CA . LYS A 1 156 ? -0.026 7.761 -14.145 1.00 76.12 156 LYS A CA 1
ATOM 1205 C C . LYS A 1 156 ? 1.273 7.126 -13.659 1.00 76.12 156 LYS A C 1
ATOM 1207 O O . LYS A 1 156 ? 2.313 7.250 -14.305 1.00 76.12 156 LYS A O 1
ATOM 1212 N N . VAL A 1 157 ? 1.203 6.410 -12.543 1.00 82.56 157 VAL A N 1
ATOM 1213 C CA . VAL A 1 157 ? 2.267 5.508 -12.093 1.00 82.56 157 VAL A CA 1
ATOM 1214 C C . VAL A 1 157 ? 1.764 4.081 -12.211 1.00 82.56 157 VAL A C 1
ATOM 1216 O O . VAL A 1 157 ? 0.635 3.783 -11.824 1.00 82.56 157 VAL A O 1
ATOM 1219 N N . ALA A 1 158 ? 2.581 3.229 -12.817 1.00 83.38 158 ALA A N 1
ATOM 1220 C CA . ALA A 1 158 ? 2.290 1.822 -13.014 1.00 83.38 158 ALA A CA 1
ATOM 1221 C C . ALA A 1 158 ? 3.160 0.984 -12.082 1.00 83.38 158 ALA A C 1
ATOM 1223 O O . ALA A 1 158 ? 4.335 1.290 -11.872 1.00 83.38 158 ALA A O 1
ATOM 1224 N N . MET A 1 159 ? 2.572 -0.084 -11.561 1.00 89.25 159 MET A N 1
ATOM 1225 C CA . MET A 1 159 ? 3.292 -1.142 -10.875 1.00 89.25 159 MET A CA 1
ATOM 1226 C C . MET A 1 159 ? 3.208 -2.401 -11.719 1.00 89.25 159 MET A C 1
ATOM 1228 O O . MET A 1 159 ? 2.111 -2.808 -12.105 1.00 89.25 159 MET A O 1
ATOM 1232 N N . ILE A 1 160 ? 4.361 -2.985 -12.019 1.00 88.44 160 ILE A N 1
ATOM 1233 C CA . ILE A 1 160 ? 4.472 -4.172 -12.856 1.00 88.44 160 ILE A CA 1
ATOM 1234 C C . ILE A 1 160 ? 5.114 -5.284 -12.036 1.00 88.44 160 ILE A C 1
ATOM 1236 O O . ILE A 1 160 ? 6.180 -5.071 -11.459 1.00 88.44 160 ILE A O 1
ATOM 1240 N N . PRO A 1 161 ? 4.504 -6.472 -11.973 1.00 89.81 161 PRO A N 1
ATOM 1241 C CA . PRO A 1 161 ? 5.159 -7.615 -11.372 1.00 89.81 161 PRO A CA 1
ATOM 1242 C C . PRO A 1 161 ? 6.347 -8.081 -12.218 1.00 89.81 161 PRO A C 1
ATOM 1244 O O . PRO A 1 161 ? 6.237 -8.191 -13.439 1.00 89.81 161 PRO A O 1
ATOM 1247 N N . ASP A 1 162 ? 7.479 -8.354 -11.573 1.00 89.38 162 ASP A N 1
ATOM 1248 C CA . ASP A 1 162 ? 8.678 -8.863 -12.245 1.00 89.38 162 ASP A CA 1
ATOM 1249 C C . ASP A 1 162 ? 8.816 -10.376 -12.054 1.00 89.38 162 ASP A C 1
ATOM 1251 O O . ASP A 1 162 ? 8.755 -11.143 -13.013 1.00 89.38 162 ASP A O 1
ATOM 1255 N N . ARG A 1 163 ? 8.968 -10.817 -10.801 1.00 88.69 163 ARG A N 1
ATOM 1256 C CA . ARG A 1 163 ? 9.171 -12.230 -10.460 1.00 88.69 163 ARG A CA 1
ATOM 1257 C C . ARG A 1 163 ? 8.822 -12.527 -9.006 1.00 88.69 163 ARG A C 1
ATOM 1259 O O . ARG A 1 163 ? 8.734 -11.622 -8.177 1.00 88.69 163 ARG A O 1
ATOM 1266 N N . ILE A 1 164 ? 8.726 -13.813 -8.690 1.00 88.00 164 ILE A N 1
ATOM 1267 C CA . ILE A 1 164 ? 8.735 -14.332 -7.321 1.00 88.00 164 ILE A CA 1
ATOM 1268 C C . ILE A 1 164 ? 10.035 -15.111 -7.127 1.00 88.00 164 ILE A C 1
ATOM 1270 O O . ILE A 1 164 ? 10.461 -15.847 -8.014 1.00 88.00 164 ILE A O 1
ATOM 1274 N N . SER A 1 165 ? 10.685 -14.931 -5.980 1.00 89.44 165 SER A N 1
ATOM 1275 C CA . SER A 1 165 ? 11.820 -15.759 -5.567 1.00 89.44 165 SER A CA 1
ATOM 1276 C C . SER A 1 165 ? 11.708 -16.040 -4.076 1.00 89.44 165 SER A C 1
ATOM 1278 O O . SER A 1 165 ? 11.788 -15.115 -3.268 1.00 89.44 165 SER A O 1
ATOM 1280 N N . ASN A 1 166 ? 11.563 -17.315 -3.714 1.00 87.50 166 ASN A N 1
ATOM 1281 C CA . ASN A 1 166 ? 11.342 -17.780 -2.342 1.00 87.50 166 ASN A CA 1
ATOM 1282 C C . ASN A 1 166 ? 10.134 -17.088 -1.682 1.00 87.50 166 ASN A C 1
ATOM 1284 O O . ASN A 1 166 ? 9.005 -17.238 -2.140 1.00 87.50 166 ASN A O 1
ATOM 1288 N N . ASP A 1 167 ? 10.369 -16.320 -0.621 1.00 88.19 167 ASP A N 1
ATOM 1289 C CA . ASP A 1 167 ? 9.366 -15.566 0.129 1.00 88.19 167 ASP A CA 1
ATOM 1290 C C . ASP A 1 167 ? 9.166 -14.138 -0.399 1.00 88.19 167 ASP A C 1
ATOM 1292 O O . ASP A 1 167 ? 8.423 -13.366 0.204 1.00 88.19 167 ASP A O 1
ATOM 1296 N N . THR A 1 168 ? 9.828 -13.761 -1.499 1.00 90.69 168 THR A N 1
ATOM 1297 C CA . THR A 1 168 ? 9.879 -12.376 -1.977 1.00 90.69 168 THR A CA 1
ATOM 1298 C C . THR A 1 168 ? 9.162 -12.184 -3.313 1.00 90.69 168 THR A C 1
ATOM 1300 O O . THR A 1 168 ? 9.489 -12.832 -4.310 1.00 90.69 168 THR A O 1
ATOM 1303 N N . ILE A 1 169 ? 8.235 -11.224 -3.354 1.00 91.56 169 ILE A N 1
ATOM 1304 C CA . ILE A 1 169 ? 7.621 -10.698 -4.580 1.00 91.56 169 ILE A CA 1
ATOM 1305 C C . ILE A 1 169 ? 8.423 -9.479 -5.046 1.00 91.56 169 ILE A C 1
ATOM 1307 O O . ILE A 1 169 ? 8.613 -8.532 -4.280 1.00 91.56 169 ILE A O 1
ATOM 1311 N N . TYR A 1 170 ? 8.858 -9.475 -6.303 1.00 93.12 170 TYR A N 1
ATOM 1312 C CA . TYR A 1 170 ? 9.565 -8.354 -6.922 1.00 93.12 170 TYR A CA 1
ATOM 1313 C C . TYR A 1 170 ? 8.626 -7.579 -7.840 1.00 93.12 170 TYR A C 1
ATOM 1315 O O . TYR A 1 170 ? 7.993 -8.154 -8.727 1.00 93.12 170 TYR A O 1
ATOM 1323 N N . LEU A 1 171 ? 8.553 -6.270 -7.619 1.00 93.69 171 LEU A N 1
ATOM 1324 C CA . LEU A 1 171 ? 7.682 -5.341 -8.329 1.00 93.69 171 LEU A CA 1
ATOM 1325 C C . LEU A 1 171 ? 8.510 -4.174 -8.870 1.00 93.69 171 LEU A C 1
ATOM 1327 O O . LEU A 1 171 ? 9.342 -3.618 -8.153 1.00 93.69 171 LEU A O 1
ATOM 1331 N N . ASP A 1 172 ? 8.231 -3.757 -10.097 1.00 91.81 172 ASP A N 1
ATOM 1332 C CA . ASP A 1 172 ? 8.815 -2.577 -10.725 1.00 91.81 172 ASP A CA 1
ATOM 1333 C C .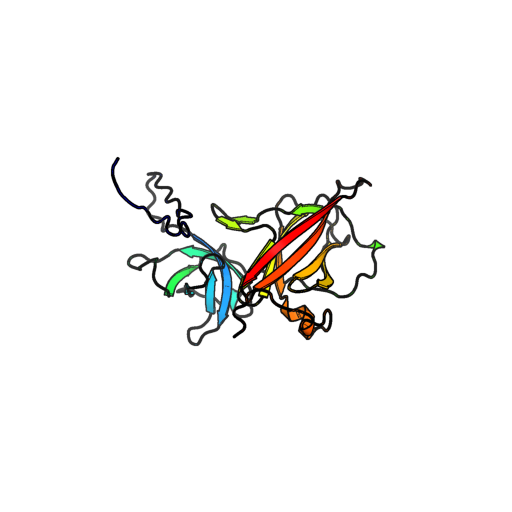 ASP A 1 172 ? 7.809 -1.425 -10.733 1.00 91.81 172 ASP A C 1
ATOM 1335 O O . ASP A 1 172 ? 6.661 -1.569 -11.158 1.00 91.81 172 ASP A O 1
ATOM 1339 N N . LEU A 1 173 ? 8.251 -0.254 -10.285 1.00 90.75 173 LEU A N 1
ATOM 1340 C CA . LEU A 1 173 ? 7.496 0.988 -10.337 1.00 90.75 173 LEU A CA 1
ATOM 1341 C C . LEU A 1 173 ? 7.949 1.814 -11.546 1.00 90.75 173 LEU A C 1
ATOM 1343 O O . LEU A 1 173 ? 9.142 2.078 -11.713 1.00 90.75 173 LEU A O 1
ATOM 1347 N N . LEU A 1 174 ? 6.998 2.252 -12.372 1.00 86.88 174 LEU A N 1
ATOM 1348 C CA . LEU A 1 174 ? 7.249 2.988 -13.614 1.00 86.88 174 LEU A CA 1
ATOM 1349 C C . LEU A 1 174 ? 6.380 4.252 -13.703 1.00 86.88 174 LEU A C 1
ATOM 1351 O O . LEU A 1 174 ? 5.198 4.231 -13.359 1.00 86.88 174 LEU A O 1
ATOM 1355 N N . LEU A 1 175 ? 6.939 5.355 -14.211 1.00 83.50 175 LEU A N 1
ATOM 1356 C CA . LEU A 1 175 ? 6.209 6.610 -14.448 1.00 83.50 175 LEU A CA 1
ATOM 1357 C C . LEU A 1 175 ? 5.746 6.695 -15.897 1.00 83.50 175 LEU A C 1
ATOM 1359 O O . LEU A 1 175 ? 6.581 6.634 -16.796 1.00 83.50 175 LEU A O 1
ATOM 1363 N N . LYS A 1 176 ? 4.451 6.902 -16.135 1.00 80.00 176 LYS A N 1
ATOM 1364 C CA . LYS A 1 176 ? 3.879 7.031 -17.479 1.00 80.00 176 LYS A CA 1
ATOM 1365 C C . LYS A 1 176 ? 3.819 8.497 -17.927 1.00 80.00 176 LYS A C 1
ATOM 1367 O O . LYS A 1 176 ? 3.260 9.345 -17.221 1.00 80.00 176 LYS A O 1
ATOM 1372 N N . LYS A 1 177 ? 4.366 8.790 -19.107 1.00 76.19 177 LYS A N 1
ATOM 1373 C CA . LYS A 1 177 ? 4.520 10.116 -19.729 1.00 76.19 177 LYS A CA 1
ATOM 1374 C C . LYS A 1 177 ? 3.223 10.645 -20.365 1.00 76.19 177 LYS A C 1
ATOM 1376 O O . LYS A 1 177 ? 3.190 10.955 -21.548 1.00 76.19 177 LYS A O 1
ATOM 1381 N N . GLU A 1 178 ? 2.144 10.746 -19.596 1.00 69.69 178 GLU A N 1
ATOM 1382 C CA . GLU A 1 178 ? 0.809 11.109 -20.124 1.00 69.69 178 GLU A CA 1
ATOM 1383 C C . GLU A 1 178 ? 0.194 12.376 -19.510 1.00 69.69 178 GLU A C 1
ATOM 1385 O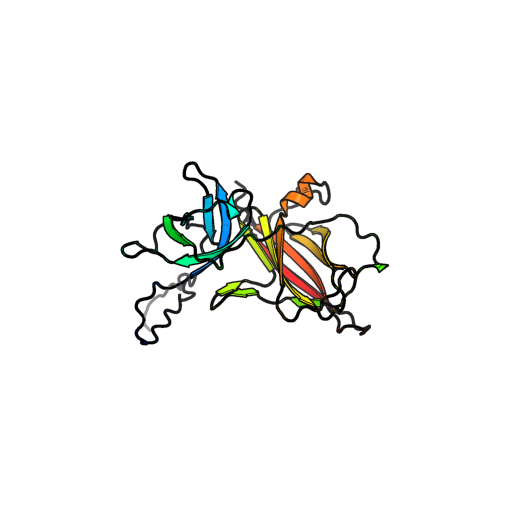 O . GLU A 1 178 ? -0.937 12.733 -19.827 1.00 69.69 178 GLU A O 1
ATOM 1390 N N . GLY A 1 179 ? 0.907 13.057 -18.611 1.00 63.66 179 GLY A N 1
ATOM 1391 C CA . GLY A 1 179 ? 0.350 14.158 -17.817 1.00 63.66 179 GLY A CA 1
ATOM 1392 C C . GLY A 1 179 ? 0.853 15.545 -18.199 1.00 63.66 179 GLY A C 1
ATOM 1393 O O . GLY A 1 179 ? 1.691 15.715 -19.082 1.00 63.66 179 GLY A O 1
ATOM 1394 N N . THR A 1 180 ? 0.358 16.549 -17.478 1.00 55.81 180 THR A N 1
ATOM 1395 C CA . THR A 1 180 ? 0.744 17.965 -17.610 1.00 55.81 180 THR A CA 1
ATOM 1396 C C . THR A 1 180 ? 1.444 18.521 -16.367 1.00 55.81 180 THR A C 1
ATOM 1398 O O . THR A 1 180 ? 1.810 19.694 -16.359 1.00 55.81 180 THR A O 1
ATOM 1401 N N . SER A 1 181 ? 1.617 17.715 -15.314 1.00 57.56 181 SER A N 1
ATOM 1402 C CA . SER A 1 181 ? 2.041 18.191 -13.997 1.00 57.56 181 SER A CA 1
ATOM 1403 C C . SER A 1 181 ? 3.380 17.617 -13.525 1.00 57.56 181 SER A C 1
ATOM 1405 O O . SER A 1 181 ? 3.634 16.407 -13.547 1.00 57.56 181 SER A O 1
ATOM 1407 N N . ARG A 1 182 ? 4.204 18.524 -12.990 1.00 61.72 182 ARG A N 1
ATOM 1408 C CA . ARG A 1 182 ? 5.290 18.219 -12.052 1.00 61.72 182 ARG A CA 1
ATOM 1409 C C . ARG A 1 182 ? 4.690 17.944 -10.673 1.00 61.72 182 ARG A C 1
ATOM 1411 O O . ARG A 1 182 ? 3.767 18.646 -10.265 1.00 61.72 182 ARG A O 1
ATOM 1418 N N . SER A 1 183 ? 5.232 16.975 -9.941 1.00 62.94 183 SER A N 1
ATOM 1419 C CA . SER A 1 183 ? 4.975 16.894 -8.502 1.00 62.94 183 SER A CA 1
ATOM 1420 C C . SER A 1 183 ? 5.956 17.800 -7.768 1.00 62.94 183 SER A C 1
ATOM 1422 O O . SER A 1 183 ? 7.156 17.745 -8.026 1.00 62.94 183 SER A O 1
ATOM 1424 N N . SER A 1 184 ? 5.457 18.614 -6.840 1.00 61.41 184 SER A N 1
ATOM 1425 C CA . SER A 1 184 ? 6.279 19.404 -5.917 1.00 61.41 184 SER A CA 1
ATOM 1426 C C . SER A 1 184 ? 6.445 18.734 -4.546 1.00 61.41 184 SER A C 1
ATOM 1428 O O . SER A 1 184 ? 6.927 19.377 -3.617 1.00 61.41 184 SER A O 1
ATOM 1430 N N . GLY A 1 185 ? 6.029 17.470 -4.382 1.00 72.81 185 GLY A N 1
ATOM 1431 C CA . GLY A 1 185 ? 6.013 16.802 -3.078 1.00 72.81 185 GLY A CA 1
ATOM 1432 C C . GLY A 1 185 ? 6.009 15.268 -3.121 1.00 72.81 185 GLY A C 1
ATOM 1433 O O . GLY A 1 185 ? 5.997 14.666 -4.201 1.00 72.81 185 GLY A O 1
ATOM 1434 N N . PRO A 1 186 ? 6.049 14.622 -1.940 1.00 80.50 186 PRO A N 1
ATOM 1435 C CA . PRO A 1 186 ? 5.985 13.172 -1.822 1.00 80.50 186 PRO A CA 1
ATOM 1436 C C . PRO A 1 186 ? 4.618 12.652 -2.270 1.00 80.50 186 PRO A C 1
ATOM 1438 O O . PRO A 1 186 ? 3.577 13.204 -1.913 1.00 80.50 186 PRO A O 1
ATOM 1441 N N . ILE A 1 187 ? 4.628 11.560 -3.024 1.00 86.75 187 ILE A N 1
ATOM 1442 C CA . ILE A 1 187 ? 3.427 10.885 -3.512 1.00 86.75 187 ILE A CA 1
ATOM 1443 C C . ILE A 1 187 ? 3.300 9.556 -2.796 1.00 86.75 187 ILE A C 1
ATOM 1445 O O . ILE A 1 187 ? 4.279 8.820 -2.701 1.00 86.75 187 ILE A O 1
ATOM 1449 N N . LEU A 1 188 ? 2.090 9.246 -2.340 1.00 88.94 188 LEU A N 1
ATOM 1450 C CA . LEU A 1 188 ? 1.727 7.949 -1.793 1.00 88.94 188 LEU A CA 1
ATOM 1451 C C . LEU A 1 188 ? 0.741 7.264 -2.735 1.00 88.94 188 LEU A C 1
ATOM 1453 O O . LEU A 1 188 ? -0.355 7.774 -2.954 1.00 88.94 188 LEU A O 1
ATOM 1457 N N . ASN A 1 189 ? 1.108 6.086 -3.228 1.00 90.88 189 ASN A N 1
ATOM 1458 C CA . ASN A 1 189 ? 0.170 5.185 -3.890 1.00 90.88 189 ASN A CA 1
ATOM 1459 C C . ASN A 1 189 ? -0.070 3.945 -3.039 1.00 90.88 189 ASN A C 1
ATOM 1461 O O . ASN A 1 189 ? 0.849 3.439 -2.393 1.00 90.88 189 ASN A O 1
ATOM 1465 N N . CYS A 1 190 ? -1.296 3.433 -3.107 1.00 92.88 190 CYS A N 1
ATOM 1466 C CA . CYS A 1 190 ? -1.691 2.190 -2.466 1.00 92.88 190 CYS A CA 1
ATOM 1467 C C . CYS A 1 190 ? -2.058 1.147 -3.526 1.00 92.88 190 CYS A C 1
ATOM 1469 O O . CYS A 1 190 ? -2.747 1.473 -4.489 1.00 92.88 190 CYS A O 1
ATOM 1471 N N . TYR A 1 191 ? -1.626 -0.098 -3.346 1.00 92.50 191 TYR A N 1
ATOM 1472 C CA . TYR A 1 191 ? -1.864 -1.211 -4.269 1.00 92.50 191 TYR A CA 1
ATOM 1473 C C . TYR A 1 191 ? -2.443 -2.413 -3.515 1.00 92.50 191 TYR A C 1
ATOM 1475 O O . TYR A 1 191 ? -2.074 -2.661 -2.371 1.00 92.50 191 TYR A O 1
ATOM 1483 N N . ASP A 1 192 ? -3.358 -3.157 -4.140 1.00 91.56 192 ASP A N 1
ATOM 1484 C CA . ASP A 1 192 ? -3.913 -4.402 -3.586 1.00 91.56 192 ASP A CA 1
ATOM 1485 C C . ASP A 1 192 ? -3.116 -5.569 -4.167 1.00 91.56 192 ASP A C 1
ATOM 1487 O O . ASP A 1 192 ? -3.310 -5.922 -5.332 1.00 91.56 192 ASP A O 1
ATOM 1491 N N . LEU A 1 193 ? -2.200 -6.164 -3.401 1.00 89.12 193 LEU A N 1
ATOM 1492 C CA . LEU A 1 193 ? -1.331 -7.222 -3.933 1.00 89.12 193 LEU A CA 1
ATOM 1493 C C . LEU A 1 193 ? -2.117 -8.475 -4.339 1.00 89.12 193 LEU A C 1
ATOM 1495 O O . LEU A 1 193 ? -1.693 -9.198 -5.240 1.00 89.12 193 LEU A O 1
ATOM 1499 N N . ARG A 1 194 ? -3.298 -8.709 -3.749 1.00 85.56 194 ARG A N 1
ATOM 1500 C CA . ARG A 1 194 ? -4.176 -9.831 -4.130 1.00 85.56 194 ARG A CA 1
ATOM 1501 C C . ARG A 1 194 ? -4.688 -9.694 -5.558 1.00 85.56 194 ARG A C 1
ATOM 1503 O O . ARG A 1 194 ? -4.963 -10.708 -6.196 1.00 85.56 194 ARG A O 1
ATOM 1510 N N . SER A 1 195 ? -4.753 -8.462 -6.077 1.00 86.44 195 SER A N 1
ATOM 1511 C CA . SER A 1 195 ? -5.148 -8.222 -7.466 1.00 86.44 195 SER A CA 1
ATOM 1512 C C . SER A 1 195 ? -4.224 -8.922 -8.467 1.00 86.44 195 SER A C 1
ATOM 1514 O O . SER A 1 195 ? -4.664 -9.276 -9.555 1.00 86.44 195 SER A O 1
ATOM 1516 N N . MET A 1 196 ? -2.966 -9.203 -8.097 1.00 85.19 196 MET A N 1
ATOM 1517 C CA . MET A 1 196 ? -2.042 -9.947 -8.957 1.00 85.19 196 MET A CA 1
ATOM 1518 C C . MET A 1 196 ? -2.491 -11.387 -9.192 1.00 85.19 196 MET A C 1
ATOM 1520 O O . MET A 1 196 ? -2.406 -11.858 -10.323 1.00 85.19 196 MET A O 1
ATOM 1524 N N . ALA A 1 197 ? -2.995 -12.064 -8.157 1.00 80.88 197 ALA A N 1
ATOM 1525 C CA . ALA A 1 197 ? -3.512 -13.422 -8.290 1.00 80.88 197 ALA A CA 1
ATOM 1526 C C . ALA A 1 197 ? -4.842 -13.435 -9.049 1.00 80.88 197 ALA A C 1
ATOM 1528 O O . ALA A 1 197 ? -5.009 -14.217 -9.981 1.00 80.88 197 ALA A O 1
ATOM 1529 N N . THR A 1 198 ? -5.772 -12.536 -8.704 1.00 79.56 198 THR A N 1
ATOM 1530 C CA . THR A 1 198 ? -7.087 -12.484 -9.367 1.00 79.56 198 THR A CA 1
ATOM 1531 C C . THR A 1 198 ? -6.984 -12.125 -10.845 1.00 79.56 198 THR A C 1
ATOM 1533 O O . THR A 1 198 ? -7.791 -12.592 -11.642 1.00 79.56 198 THR A O 1
ATOM 1536 N N . ASN A 1 199 ? -5.987 -11.318 -11.217 1.00 81.19 199 ASN A N 1
ATOM 1537 C CA . ASN A 1 199 ? -5.768 -10.882 -12.595 1.00 81.19 199 ASN A CA 1
ATOM 1538 C C . ASN A 1 199 ? -4.762 -11.772 -13.349 1.00 81.19 199 ASN A C 1
ATOM 1540 O O . ASN A 1 199 ? -4.413 -11.454 -14.485 1.00 81.19 199 ASN A O 1
ATOM 1544 N N . GLY A 1 200 ? -4.269 -12.857 -12.734 1.00 78.44 200 GLY A N 1
ATOM 1545 C CA . GLY A 1 200 ? -3.327 -13.793 -13.357 1.00 78.44 200 GLY A CA 1
ATOM 1546 C C . GLY A 1 200 ? -1.976 -13.175 -13.739 1.00 78.44 200 GLY A C 1
ATOM 1547 O O . GLY A 1 200 ? -1.373 -13.592 -14.724 1.00 78.44 200 GLY A O 1
ATOM 1548 N N . LEU A 1 201 ? -1.514 -12.155 -13.006 1.00 81.00 201 LEU A N 1
ATOM 1549 C CA . LEU A 1 201 ? -0.264 -11.438 -13.307 1.00 81.00 201 LEU A CA 1
ATOM 1550 C C . LEU A 1 201 ? 0.966 -12.157 -12.743 1.00 81.00 201 LEU A C 1
ATOM 1552 O O . LEU A 1 201 ? 2.039 -12.095 -13.335 1.00 81.00 201 LEU A O 1
ATOM 1556 N N . LEU A 1 202 ? 0.806 -12.821 -11.596 1.00 78.88 202 LEU A N 1
ATOM 1557 C CA . LEU A 1 202 ? 1.805 -13.694 -10.985 1.00 78.88 202 LEU A CA 1
ATOM 1558 C C . LEU A 1 202 ? 1.119 -14.876 -10.308 1.00 78.88 202 LEU A C 1
ATOM 1560 O O . LEU A 1 202 ? 0.086 -14.720 -9.655 1.00 78.88 202 LEU A O 1
ATOM 1564 N N . ASP A 1 203 ? 1.748 -16.041 -10.409 1.00 77.69 203 ASP A N 1
ATOM 1565 C CA . ASP A 1 203 ? 1.346 -17.227 -9.668 1.00 77.69 203 ASP A CA 1
ATOM 1566 C C . ASP A 1 203 ? 1.882 -17.160 -8.230 1.00 77.69 203 ASP A C 1
ATOM 1568 O O . ASP A 1 203 ? 3.017 -17.543 -7.945 1.00 77.69 203 ASP A O 1
ATOM 1572 N N . LEU A 1 204 ? 1.050 -16.663 -7.310 1.00 76.62 204 LEU A N 1
ATOM 1573 C CA . LEU A 1 204 ? 1.408 -16.552 -5.893 1.00 76.62 204 LEU A CA 1
ATOM 1574 C C . LEU A 1 204 ? 1.624 -17.915 -5.211 1.00 76.62 204 LEU A C 1
ATOM 1576 O O . LEU A 1 204 ? 2.168 -17.935 -4.109 1.00 76.62 204 LEU A O 1
ATOM 1580 N N . SER A 1 205 ? 1.255 -19.043 -5.837 1.00 74.44 205 SER A N 1
ATOM 1581 C CA . SER A 1 205 ? 1.543 -20.379 -5.290 1.00 74.44 205 SER A CA 1
ATOM 1582 C C . SER A 1 205 ? 3.041 -20.705 -5.268 1.00 74.44 205 SER A C 1
ATOM 1584 O O . SER A 1 205 ? 3.476 -21.578 -4.520 1.00 74.44 205 SER A O 1
ATOM 1586 N N . GLN A 1 206 ? 3.845 -19.961 -6.033 1.00 77.94 206 GLN A N 1
ATOM 1587 C CA . GLN A 1 206 ? 5.305 -20.070 -6.038 1.00 77.94 206 GLN A CA 1
ATOM 1588 C C . GLN A 1 206 ? 5.959 -19.478 -4.784 1.00 77.94 206 GLN A C 1
ATOM 1590 O O . GLN A 1 206 ? 7.153 -19.688 -4.565 1.00 77.94 206 GLN A O 1
ATOM 1595 N N . LEU A 1 207 ? 5.210 -18.728 -3.966 1.00 80.19 207 LEU A N 1
ATOM 1596 C CA . LEU A 1 207 ? 5.725 -18.209 -2.707 1.00 80.19 207 LEU A CA 1
ATOM 1597 C C . LEU A 1 207 ? 6.006 -19.355 -1.742 1.00 80.19 207 LEU A C 1
ATOM 1599 O O . LEU A 1 207 ? 5.147 -20.186 -1.457 1.00 80.19 207 LEU A O 1
ATOM 1603 N N . GLN A 1 208 ? 7.208 -19.337 -1.183 1.00 78.38 208 GLN A N 1
ATOM 1604 C CA . GLN A 1 208 ? 7.628 -20.212 -0.098 1.00 78.38 208 GLN A CA 1
ATOM 1605 C C . GLN A 1 208 ? 7.913 -19.334 1.124 1.00 78.38 208 GLN A C 1
ATOM 1607 O O . GLN A 1 208 ? 9.063 -18.932 1.316 1.00 78.38 208 GLN A O 1
ATOM 1612 N N . PRO A 1 209 ? 6.884 -18.963 1.915 1.00 73.25 209 PRO A N 1
ATOM 1613 C CA . PRO A 1 209 ? 7.050 -18.054 3.041 1.00 73.25 209 PRO A CA 1
ATOM 1614 C C . PRO A 1 209 ? 8.083 -18.595 4.025 1.00 73.25 209 PRO A C 1
ATOM 1616 O O . PRO A 1 209 ? 7.965 -19.721 4.514 1.00 73.25 209 PRO A O 1
ATOM 1619 N N . SER A 1 210 ? 9.086 -17.784 4.350 1.00 66.19 210 SER A N 1
ATOM 1620 C CA . SER A 1 210 ? 9.993 -18.092 5.447 1.00 66.19 210 SER A CA 1
ATOM 1621 C C . SER A 1 210 ? 9.402 -17.502 6.728 1.00 66.19 210 SER A C 1
ATOM 1623 O O . SER A 1 210 ? 9.025 -16.329 6.768 1.00 66.19 210 SER A O 1
ATOM 1625 N N . HIS A 1 211 ? 9.295 -18.304 7.791 1.00 62.28 211 HIS A N 1
ATOM 1626 C CA . HIS A 1 211 ? 8.868 -17.830 9.117 1.00 62.28 211 HIS A CA 1
ATOM 1627 C C . HIS A 1 211 ? 7.519 -17.070 9.118 1.00 62.28 211 HIS A C 1
ATOM 1629 O O . HIS A 1 211 ? 7.423 -15.990 9.702 1.00 62.28 211 HIS A O 1
ATOM 1635 N N . ASP A 1 212 ? 6.506 -17.602 8.423 1.00 72.25 212 ASP A N 1
ATOM 1636 C CA . ASP A 1 212 ? 5.165 -17.004 8.266 1.00 72.25 212 ASP A CA 1
ATOM 1637 C C . ASP A 1 212 ? 5.177 -15.574 7.691 1.00 72.25 212 ASP A C 1
ATOM 1639 O O . ASP A 1 212 ? 4.267 -14.776 7.917 1.00 72.25 212 ASP A O 1
ATOM 1643 N N . SER A 1 213 ? 6.217 -15.215 6.935 1.00 79.38 213 SER A N 1
ATOM 1644 C CA . SER A 1 213 ? 6.374 -13.878 6.372 1.00 79.38 213 SER A CA 1
ATOM 1645 C C . SER A 1 213 ? 6.622 -13.895 4.872 1.00 79.38 213 SER A C 1
ATOM 1647 O O . SER A 1 213 ? 7.233 -14.816 4.335 1.00 79.38 213 SER A O 1
ATOM 1649 N N . ILE A 1 214 ? 6.142 -12.843 4.215 1.00 84.31 214 ILE A N 1
ATOM 1650 C CA . ILE A 1 214 ? 6.439 -12.532 2.821 1.00 84.31 214 ILE A CA 1
ATOM 1651 C C . ILE A 1 214 ? 7.201 -11.212 2.760 1.00 84.31 214 ILE A C 1
ATOM 1653 O O . ILE A 1 214 ? 6.972 -10.293 3.553 1.00 84.31 214 ILE A O 1
ATOM 1657 N N . CYS A 1 215 ? 8.101 -11.107 1.800 1.00 90.31 215 CYS A N 1
ATOM 1658 C CA . CYS A 1 215 ? 8.801 -9.882 1.470 1.00 90.31 215 CYS A CA 1
ATOM 1659 C C . CYS A 1 215 ? 8.245 -9.319 0.162 1.00 90.31 215 CYS A C 1
ATOM 1661 O O . CYS A 1 215 ? 7.903 -10.048 -0.767 1.00 90.31 215 CYS A O 1
ATOM 1663 N N . VAL A 1 216 ? 8.174 -8.000 0.072 1.00 93.50 216 VAL A N 1
ATOM 1664 C CA . VAL A 1 216 ? 7.845 -7.301 -1.167 1.00 93.50 216 VAL A CA 1
ATOM 1665 C C . VAL A 1 216 ? 8.960 -6.319 -1.449 1.00 93.50 216 VAL A C 1
ATOM 1667 O O . VAL A 1 216 ? 9.175 -5.380 -0.681 1.00 93.50 216 VAL A O 1
ATOM 1670 N N . THR A 1 217 ? 9.680 -6.546 -2.541 1.00 96.12 217 THR A N 1
ATOM 1671 C CA . THR A 1 217 ? 10.726 -5.654 -3.030 1.00 96.12 217 THR A CA 1
ATOM 1672 C C . THR A 1 217 ? 10.172 -4.827 -4.174 1.00 96.12 217 THR A C 1
ATOM 1674 O O . THR A 1 217 ? 9.867 -5.355 -5.240 1.00 96.12 217 THR A O 1
ATOM 1677 N N . VAL A 1 218 ? 10.081 -3.518 -3.963 1.00 96.75 218 VAL A N 1
ATOM 1678 C CA . VAL A 1 218 ? 9.730 -2.560 -5.011 1.00 96.75 218 VAL A CA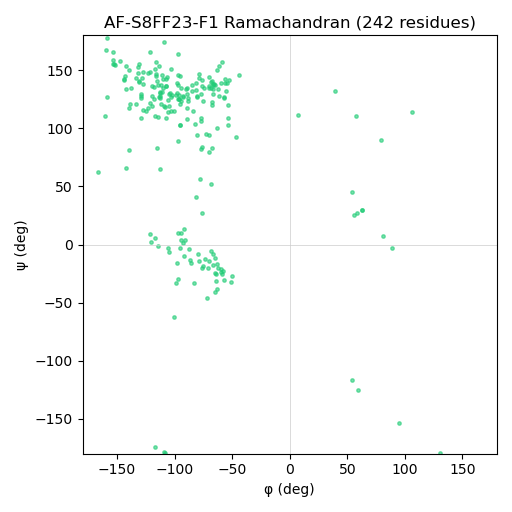 1
ATOM 1679 C C . VAL A 1 218 ? 11.013 -1.949 -5.546 1.00 96.75 218 VAL A C 1
ATOM 1681 O O . VAL A 1 218 ? 11.844 -1.481 -4.764 1.00 96.75 218 VAL A O 1
ATOM 1684 N N . SER A 1 219 ? 11.163 -1.928 -6.864 1.00 95.06 219 SER A N 1
ATOM 1685 C CA . SER A 1 219 ? 12.285 -1.307 -7.559 1.00 95.06 219 SER A CA 1
ATOM 1686 C C . SER A 1 219 ? 11.815 -0.145 -8.422 1.00 95.06 219 SER A C 1
ATOM 1688 O O . SER A 1 219 ? 10.731 -0.177 -8.995 1.00 95.06 219 SER A O 1
ATOM 1690 N N . MET A 1 220 ? 12.631 0.898 -8.520 1.00 91.81 220 MET A N 1
ATOM 1691 C CA . MET A 1 220 ? 12.413 2.016 -9.432 1.00 91.81 220 MET A CA 1
ATOM 1692 C C . MET A 1 220 ? 13.741 2.446 -10.045 1.00 91.81 220 MET A C 1
ATOM 1694 O O . MET A 1 220 ? 14.804 2.347 -9.426 1.00 91.81 220 MET A O 1
ATOM 1698 N N . LYS A 1 221 ? 13.677 2.960 -11.267 1.00 89.38 221 LYS A N 1
ATOM 1699 C CA . LYS A 1 221 ? 14.809 3.619 -11.913 1.00 89.38 221 LYS A CA 1
ATOM 1700 C C . LYS A 1 221 ? 14.781 5.098 -11.548 1.00 89.38 221 LYS A C 1
ATOM 1702 O O . LYS A 1 221 ? 13.754 5.735 -11.725 1.00 89.38 221 LYS A O 1
ATOM 1707 N N . VAL A 1 222 ? 15.885 5.608 -11.022 1.00 88.06 222 VAL A N 1
ATOM 1708 C CA . VAL A 1 222 ? 16.053 6.983 -10.543 1.00 88.06 222 VAL A CA 1
ATOM 1709 C C . VAL A 1 222 ? 17.032 7.698 -11.460 1.00 88.06 222 VAL A C 1
ATOM 1711 O O . VAL A 1 222 ? 18.137 7.202 -11.697 1.00 88.06 222 VAL A O 1
ATOM 1714 N N . SER A 1 223 ? 16.632 8.861 -11.957 1.00 82.94 223 SER A N 1
ATOM 1715 C CA . SER A 1 223 ? 17.482 9.770 -12.719 1.00 82.94 223 SER A CA 1
ATOM 1716 C C . SER A 1 223 ? 16.983 11.202 -12.553 1.00 82.94 223 SER A C 1
ATOM 1718 O O . SER A 1 223 ? 15.794 11.447 -12.313 1.00 82.94 223 SER A O 1
ATOM 1720 N N . GLU A 1 224 ? 17.876 12.171 -12.732 1.00 74.19 224 GLU A N 1
ATOM 1721 C CA . GLU A 1 224 ? 17.424 13.528 -13.023 1.00 74.19 224 GLU A CA 1
ATOM 1722 C C . GLU A 1 224 ? 16.684 13.538 -14.371 1.00 74.19 224 GLU A C 1
ATOM 1724 O O . GLU A 1 224 ? 16.912 12.692 -15.246 1.00 74.19 224 GLU A O 1
ATOM 1729 N N . TYR A 1 225 ? 15.722 14.447 -14.528 1.00 67.12 225 TYR A N 1
ATOM 1730 C CA . TYR A 1 225 ? 14.945 14.514 -15.760 1.00 67.12 225 TYR A CA 1
ATOM 1731 C C . TYR A 1 225 ? 15.842 14.967 -16.919 1.00 67.12 225 TYR A C 1
ATOM 1733 O O . TYR A 1 225 ? 16.407 16.054 -16.878 1.00 67.12 225 TYR A O 1
ATOM 1741 N N . GLY A 1 226 ? 15.962 14.128 -17.951 1.00 64.94 226 GLY A N 1
ATOM 1742 C CA . GLY A 1 226 ? 16.851 14.372 -19.093 1.00 64.94 226 GLY A CA 1
ATOM 1743 C C . GLY A 1 226 ? 18.278 13.839 -18.921 1.00 64.94 226 GLY A C 1
ATOM 1744 O O . GLY A 1 226 ? 19.044 13.902 -19.879 1.00 64.94 226 GLY A O 1
ATOM 1745 N N . ASP A 1 227 ? 18.623 13.271 -17.760 1.00 72.12 227 ASP A N 1
ATOM 1746 C CA . ASP A 1 227 ? 19.908 12.601 -17.541 1.00 72.12 227 ASP A CA 1
ATOM 1747 C C . ASP A 1 227 ? 19.852 11.134 -18.007 1.00 72.12 227 ASP A C 1
ATOM 1749 O O . ASP A 1 227 ? 18.887 10.405 -17.758 1.00 72.12 227 ASP A O 1
ATOM 1753 N N . SER A 1 228 ? 20.911 10.687 -18.681 1.00 74.25 228 SER A N 1
ATOM 1754 C CA . SER A 1 228 ? 21.115 9.291 -19.072 1.00 74.25 228 SER A CA 1
ATOM 1755 C C . SER A 1 228 ? 21.625 8.408 -17.928 1.00 74.25 228 SER A C 1
ATOM 1757 O O . SER A 1 228 ? 21.579 7.181 -18.046 1.00 74.25 228 SER A O 1
ATOM 1759 N N . ASN A 1 229 ? 22.109 8.988 -16.824 1.00 82.81 229 ASN A N 1
ATOM 1760 C CA . ASN A 1 229 ? 22.604 8.239 -15.667 1.00 82.81 229 ASN A CA 1
ATOM 1761 C C . ASN A 1 229 ? 21.452 7.681 -14.829 1.00 82.81 229 ASN A C 1
ATOM 1763 O O . ASN A 1 229 ? 21.034 8.240 -13.815 1.00 82.81 229 ASN A O 1
ATOM 1767 N N . VAL A 1 230 ? 20.950 6.527 -15.250 1.00 85.06 230 VAL A N 1
ATOM 1768 C CA . VAL A 1 230 ? 19.873 5.823 -14.560 1.00 85.06 230 VAL A CA 1
ATOM 1769 C C . VAL A 1 230 ? 20.444 4.894 -13.489 1.00 85.06 230 VAL A C 1
ATOM 1771 O O . VAL A 1 230 ? 21.222 3.990 -13.790 1.00 85.06 230 VAL A O 1
ATOM 1774 N N . LYS A 1 231 ? 20.014 5.071 -12.237 1.00 90.19 231 LYS A N 1
ATOM 1775 C CA . LYS A 1 231 ? 20.340 4.174 -11.116 1.00 90.19 231 LYS A CA 1
ATOM 1776 C C . LYS A 1 231 ? 19.120 3.354 -10.722 1.00 90.19 231 LYS A C 1
ATOM 1778 O O . LYS A 1 231 ? 18.026 3.892 -10.595 1.00 90.19 231 LYS A O 1
ATOM 1783 N N . LEU A 1 232 ? 19.298 2.058 -10.485 1.00 91.62 232 LEU A N 1
ATOM 1784 C CA . LEU A 1 232 ? 18.253 1.232 -9.885 1.00 91.62 232 LEU A CA 1
ATOM 1785 C C . LEU A 1 232 ? 18.259 1.441 -8.366 1.00 91.62 232 LEU A C 1
ATOM 1787 O O . LEU A 1 232 ? 19.299 1.292 -7.726 1.00 91.62 232 LEU A O 1
ATOM 1791 N N . GLN A 1 233 ? 17.107 1.772 -7.794 1.00 94.38 233 GLN A N 1
ATOM 1792 C CA . GLN A 1 233 ? 16.880 1.728 -6.354 1.00 94.38 233 GLN A CA 1
ATOM 1793 C C . GLN A 1 233 ? 15.826 0.677 -6.041 1.00 94.38 233 GLN A C 1
ATOM 1795 O O . GLN A 1 233 ? 14.818 0.591 -6.738 1.00 94.38 233 GLN A O 1
ATOM 1800 N N . SER A 1 234 ? 16.022 -0.057 -4.950 1.00 96.31 234 SER A N 1
ATOM 1801 C CA . SER A 1 234 ? 15.056 -1.038 -4.461 1.00 96.31 234 SER A CA 1
ATOM 1802 C C . SER A 1 234 ? 14.852 -0.876 -2.960 1.00 96.31 234 SER A C 1
ATOM 1804 O O . SER A 1 234 ? 15.798 -0.594 -2.221 1.00 96.31 234 SER A O 1
ATOM 1806 N N . LYS A 1 235 ? 13.618 -1.069 -2.498 1.00 96.31 235 LYS A N 1
ATOM 1807 C CA . LYS A 1 235 ? 13.272 -1.149 -1.076 1.00 96.31 235 LYS A CA 1
ATOM 1808 C C . LYS A 1 235 ? 12.411 -2.373 -0.826 1.00 96.31 235 LYS A C 1
ATOM 1810 O O . LYS A 1 235 ? 11.511 -2.672 -1.606 1.00 96.31 235 LYS A O 1
ATOM 1815 N N . THR A 1 236 ? 12.680 -3.042 0.288 1.00 94.00 236 THR A N 1
ATOM 1816 C CA . THR A 1 236 ? 11.967 -4.250 0.698 1.00 94.00 236 THR A CA 1
ATOM 1817 C C . THR A 1 236 ? 11.154 -3.973 1.949 1.00 94.00 236 THR A C 1
ATOM 1819 O O . THR A 1 236 ? 11.687 -3.454 2.930 1.00 94.00 236 THR A O 1
ATOM 1822 N N . ALA A 1 237 ? 9.880 -4.349 1.916 1.00 91.44 237 ALA A N 1
ATOM 1823 C CA . ALA A 1 237 ? 9.019 -4.420 3.085 1.00 91.44 237 ALA A CA 1
ATOM 1824 C C . ALA A 1 237 ? 8.780 -5.885 3.448 1.00 91.44 237 ALA A C 1
ATOM 1826 O O . ALA A 1 237 ? 8.519 -6.709 2.573 1.00 91.44 237 ALA A O 1
ATOM 1827 N N . LYS A 1 238 ? 8.862 -6.198 4.740 1.00 87.50 238 LYS A N 1
ATOM 1828 C CA . LYS A 1 238 ? 8.535 -7.517 5.276 1.00 87.50 238 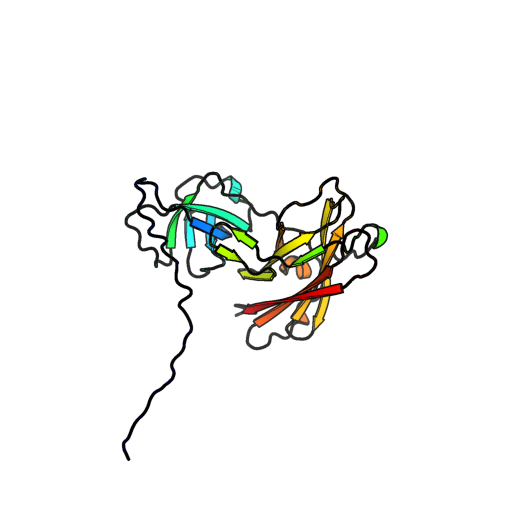LYS A CA 1
ATOM 1829 C C . LYS A 1 238 ? 7.156 -7.461 5.916 1.00 87.50 238 LYS A C 1
ATOM 1831 O O . LYS A 1 238 ? 6.914 -6.616 6.774 1.00 87.50 238 LYS A O 1
ATOM 1836 N N . PHE A 1 239 ? 6.288 -8.383 5.534 1.00 80.94 239 PHE A N 1
ATOM 1837 C CA . PHE A 1 239 ? 4.964 -8.551 6.110 1.00 80.94 239 PHE A CA 1
ATOM 1838 C C . PHE A 1 239 ? 4.870 -9.925 6.753 1.00 80.94 239 PHE A C 1
ATOM 1840 O O . PHE A 1 239 ? 5.130 -10.936 6.105 1.00 80.94 239 PHE A O 1
ATOM 1847 N N . HIS A 1 240 ? 4.500 -9.967 8.028 1.00 71.69 240 HIS A N 1
ATOM 1848 C CA . HIS A 1 240 ? 4.155 -11.228 8.671 1.00 71.69 240 HIS A CA 1
ATOM 1849 C C . HIS A 1 240 ? 2.750 -11.581 8.203 1.00 71.69 240 HIS A C 1
ATOM 1851 O O . HIS A 1 240 ? 1.781 -10.917 8.574 1.00 71.69 240 HIS A O 1
ATOM 1857 N N . SER A 1 241 ? 2.660 -12.573 7.322 1.00 56.75 241 SER A N 1
ATOM 1858 C CA . SER A 1 241 ? 1.377 -13.062 6.866 1.00 56.75 241 SER A CA 1
ATOM 1859 C C . SER A 1 241 ? 0.702 -13.727 8.057 1.00 56.75 241 SER A C 1
ATOM 1861 O O . SER A 1 241 ? 1.241 -14.655 8.653 1.00 56.75 241 SER A O 1
ATOM 1863 N N . LEU A 1 242 ? -0.492 -13.268 8.408 1.00 46.56 242 LEU A N 1
ATOM 1864 C CA . LEU A 1 242 ? -1.358 -13.993 9.333 1.00 46.56 242 LEU A CA 1
ATOM 1865 C C . LEU A 1 242 ? -2.015 -15.196 8.633 1.00 46.56 242 LEU A C 1
ATOM 1867 O O . LEU A 1 242 ? -3.113 -15.568 9.019 1.00 46.56 242 LEU A O 1
ATOM 1871 N N . PHE A 1 243 ? -1.402 -15.783 7.591 1.00 40.75 243 PHE A N 1
ATOM 1872 C CA . PHE A 1 243 ? -1.920 -16.993 6.954 1.00 40.75 243 PHE A CA 1
ATOM 1873 C C . PHE A 1 243 ? -1.811 -18.177 7.927 1.00 40.75 243 PHE A C 1
ATOM 1875 O O . PHE A 1 243 ? -0.865 -18.962 7.892 1.00 40.75 243 PHE A O 1
ATOM 1882 N N . ARG A 1 244 ? -2.812 -18.280 8.800 1.00 39.31 244 ARG A N 1
ATOM 1883 C CA . ARG A 1 244 ? -3.412 -19.514 9.297 1.00 39.31 244 ARG A CA 1
ATOM 1884 C C . ARG A 1 244 ? -4.920 -19.346 9.287 1.00 39.31 244 ARG A C 1
ATOM 1886 O O . ARG A 1 244 ? -5.389 -18.307 9.798 1.00 39.31 244 ARG A O 1
#

Radius of gyration: 20.98 Å; Cα contacts (8 Å, |Δi|>4): 517; chains: 1; bounding box: 58×48×69 Å